Protein AF-A0A6H5I5J7-F1 (afdb_monomer_lite)

pLDDT: mean 82.18, std 19.72, range [26.39, 98.56]

Radius of gyration: 23.68 Å; chains: 1; bounding box: 49×45×65 Å

Secondary structure (DSSP, 8-state):
-------TT-----SSSS---TTGGGSSS----HHHHHHHHHHHHHHHHHHHHT--TT-HHHHHHHHHHHHHHHHT--SSPP-GGGTS-HHHHHHHHHHHH---S--S-THHHHHHHHHHHHTT----PPB-TTSSBP-B---GGGG--SGGGHHHHHHHHHHS--GGG--B-TTS-BHHHHHHHHT-HHHHHHHHHTT--TTPPPTTT---HHHHHTS--TT----HHHHHHHHHTT--TT---TTS--HHHHHHHSTT-HHHHHHHHHHHHHTTPPP-TT---TTS--HHHHHHHTT-HHHHHHHHHTT---TT--PPPGGGTTTS---

Sequence (331 aa):
MDYDLDSKDDFLDIRDDTYFDPDVNGQLGFRINPEDMEELGQIYLAKLKSLREQFNWENEVERYPFYLRLAKLMKDWKGNLPNLRDIFRAEEIDHLLLEAAMNRKRTRRNYRGRFFVEFVVRTGYKDNPELNEDGKPSSRRITAVHRVTGFESFPIIKYLFQIYNRFDVNYTDDSGYTHFHAACRIGDYDVIKEFLELGQDPNCLWTETGDSPLHLALVIHYYNIFTKDTIQLLLRSGADLNWANKEGSTPLHVICKNCGYVRLIKEFFEITDANQQTILIDAKDKLGRTSLQLSVASLFPDLVDVLLDRGADLSSFVFPTENYFEKTSNY

Foldseek 3Di:
DDDDPDDPPPPDDPPDDPDDDPPVVPPDPDPDDLVNQAVQQVVLVVVLLVLLVPDDPVPPVCLLVSLVVVLVSLLPRTHDQDQCVVRDDLVSVQSSLLSLLAPVDPDPPSCSSVSSLVSCLVSVAAHDADADPVRHGAQEDDGSLNSNDAQSCLVVNVSVCSRDVPLLSQHAYPQRQTSLLSCLLSLVLVSVLVNLVSPNDQQRARNNWRDGSLLSNLQDDPVPSRDLNSNLSSVVSPHDQCDAIPQRAGSLLSNLQHPQPLVVVVSNVVSCVVVVHDYPQCRATPVRDGSLLSNVLVVHVSSNVVSVVVPHDPPPDDNDDPVSNPPSPDD

Structure (mmCIF, N/CA/C/O backbone):
data_AF-A0A6H5I5J7-F1
#
_entry.id   AF-A0A6H5I5J7-F1
#
loop_
_atom_site.group_PDB
_atom_site.id
_atom_site.type_symbol
_atom_site.label_atom_id
_atom_site.label_alt_id
_atom_site.label_comp_id
_atom_site.label_asym_id
_atom_site.label_entity_id
_atom_site.label_seq_id
_atom_site.pdbx_PDB_ins_code
_atom_site.Cartn_x
_atom_site.Cartn_y
_atom_site.Cartn_z
_atom_site.occupancy
_atom_site.B_iso_or_equiv
_atom_site.auth_seq_id
_atom_site.auth_comp_id
_atom_site.auth_asym_id
_atom_site.auth_atom_id
_atom_site.pdbx_PDB_model_num
ATOM 1 N N . MET A 1 1 ? 23.448 -14.641 21.372 1.00 31.89 1 MET A N 1
ATOM 2 C CA . MET A 1 1 ? 24.669 -13.826 21.214 1.00 31.89 1 MET A CA 1
ATOM 3 C C . MET A 1 1 ? 24.194 -12.401 21.191 1.00 31.89 1 MET A C 1
ATOM 5 O O . MET A 1 1 ? 23.715 -11.937 20.163 1.00 31.89 1 MET A O 1
ATOM 9 N N . ASP A 1 2 ? 24.197 -11.821 22.382 1.00 26.39 2 ASP A N 1
ATOM 10 C CA . ASP A 1 2 ? 23.751 -10.468 22.663 1.00 26.39 2 ASP A CA 1
ATOM 11 C C . ASP A 1 2 ? 24.664 -9.463 21.968 1.00 26.39 2 ASP A C 1
ATOM 13 O O . ASP A 1 2 ? 25.885 -9.631 21.960 1.00 26.39 2 ASP A O 1
ATOM 17 N N . TYR A 1 3 ? 24.069 -8.425 21.392 1.00 27.33 3 TYR A N 1
ATOM 18 C CA . TYR A 1 3 ? 24.792 -7.214 21.041 1.00 27.33 3 TYR A CA 1
ATOM 19 C C . TYR A 1 3 ? 24.103 -6.047 21.734 1.00 27.33 3 TYR A C 1
ATOM 21 O O . TYR A 1 3 ? 22.977 -5.685 21.392 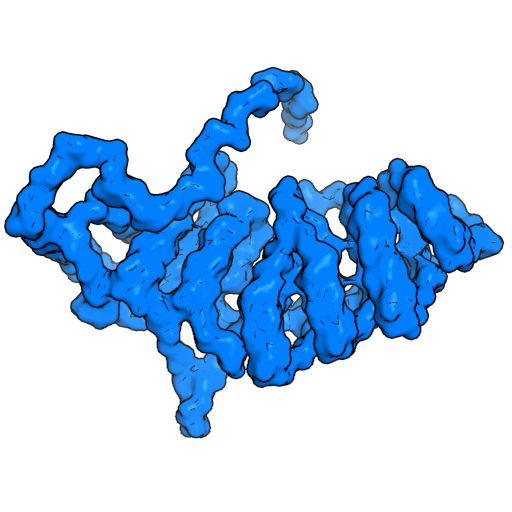1.00 27.33 3 TYR A O 1
ATOM 29 N N . ASP A 1 4 ? 24.815 -5.513 22.725 1.00 27.27 4 ASP A N 1
ATOM 30 C CA . ASP A 1 4 ? 24.572 -4.236 23.384 1.00 27.27 4 ASP A CA 1
ATOM 31 C C . ASP A 1 4 ? 24.280 -3.142 22.350 1.00 27.27 4 ASP A C 1
ATOM 33 O O . ASP A 1 4 ? 25.113 -2.822 21.498 1.00 27.27 4 ASP A O 1
ATOM 37 N N . LEU A 1 5 ? 23.093 -2.548 22.453 1.00 33.06 5 LEU A N 1
ATOM 38 C CA . LEU A 1 5 ? 22.747 -1.278 21.825 1.00 33.06 5 LEU A CA 1
ATOM 39 C C . LEU A 1 5 ? 22.915 -0.179 22.870 1.00 33.06 5 LEU A C 1
ATOM 41 O O . LEU A 1 5 ? 21.938 0.318 23.422 1.00 33.06 5 LEU A O 1
ATOM 45 N N . ASP A 1 6 ? 24.161 0.199 23.128 1.00 33.56 6 ASP A N 1
ATOM 46 C CA . ASP A 1 6 ? 24.465 1.424 23.860 1.00 33.56 6 ASP A CA 1
ATOM 47 C C . ASP A 1 6 ? 25.548 2.203 23.102 1.00 33.56 6 ASP A C 1
ATOM 49 O O . ASP A 1 6 ? 26.746 2.122 23.366 1.00 33.56 6 ASP A O 1
ATOM 53 N N . SER A 1 7 ? 25.113 2.959 22.094 1.00 32.19 7 SER A N 1
ATOM 54 C CA . SER A 1 7 ? 25.864 4.112 21.600 1.00 32.19 7 SER A CA 1
ATOM 55 C C . SER A 1 7 ? 24.883 5.237 21.281 1.00 32.19 7 SER A C 1
ATOM 57 O O . SER A 1 7 ? 24.252 5.268 20.224 1.00 32.19 7 SER A O 1
ATOM 59 N N . LYS A 1 8 ? 24.746 6.166 22.229 1.00 33.53 8 LYS A N 1
ATOM 60 C CA . LYS A 1 8 ? 23.911 7.374 22.154 1.00 33.53 8 LYS A CA 1
ATOM 61 C C . LYS A 1 8 ? 24.449 8.472 21.214 1.00 33.53 8 LYS A C 1
ATOM 63 O O . LYS A 1 8 ? 23.951 9.589 21.279 1.00 33.53 8 LYS A O 1
ATOM 68 N N . ASP A 1 9 ? 25.379 8.166 20.309 1.00 31.00 9 ASP A N 1
ATOM 69 C CA . ASP A 1 9 ? 26.124 9.181 19.541 1.00 31.00 9 ASP A CA 1
ATOM 70 C C . ASP A 1 9 ? 25.919 9.169 18.010 1.00 31.00 9 ASP A C 1
ATOM 72 O O . ASP A 1 9 ? 26.610 9.896 17.308 1.00 31.00 9 ASP A O 1
ATOM 76 N N . ASP A 1 10 ? 24.926 8.452 17.470 1.00 32.47 10 ASP A N 1
ATOM 77 C CA . ASP A 1 10 ? 24.579 8.522 16.028 1.00 32.47 10 ASP A CA 1
ATOM 78 C C . ASP A 1 10 ? 23.384 9.462 15.733 1.00 32.47 10 ASP A C 1
ATOM 80 O O . ASP A 1 10 ? 22.737 9.393 14.684 1.00 32.47 10 ASP A O 1
ATOM 84 N N . PHE A 1 11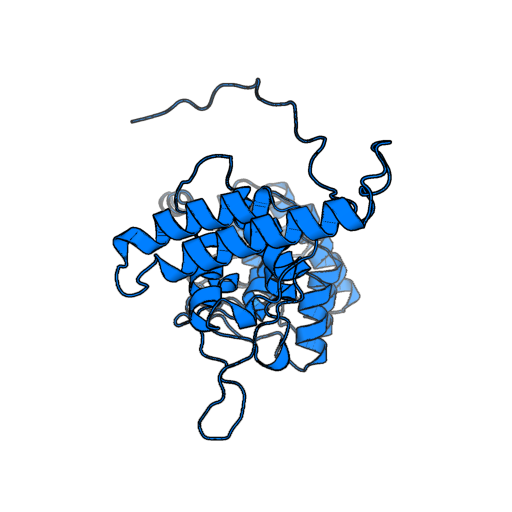 ? 23.079 10.386 16.650 1.00 35.53 11 PHE A N 1
ATOM 85 C CA . PHE A 1 11 ? 22.218 11.534 16.362 1.00 35.53 11 PHE A CA 1
ATOM 86 C C . PHE A 1 11 ? 23.048 12.616 15.679 1.00 35.53 11 PHE A C 1
ATOM 88 O O . PHE A 1 11 ? 23.597 13.462 16.372 1.00 35.53 11 PHE A O 1
ATOM 95 N N . LEU A 1 12 ? 23.139 12.572 14.346 1.00 32.03 12 LEU A N 1
ATOM 96 C CA . LEU A 1 12 ? 23.342 13.702 13.421 1.00 32.03 12 LEU A CA 1
ATOM 97 C C . LEU A 1 12 ? 23.657 13.123 12.033 1.00 32.03 12 LEU A C 1
ATOM 99 O O . LEU A 1 12 ? 24.772 12.674 11.805 1.00 32.03 12 LEU A O 1
ATOM 103 N N . ASP A 1 13 ? 22.657 13.082 11.145 1.00 34.28 13 ASP A N 1
ATOM 104 C CA . ASP A 1 13 ? 22.705 13.675 9.789 1.00 34.28 13 ASP A CA 1
ATOM 105 C C . ASP A 1 13 ? 21.525 13.167 8.924 1.00 34.28 13 ASP A C 1
ATOM 107 O O . ASP A 1 13 ? 21.681 12.422 7.961 1.00 34.28 13 ASP A O 1
ATOM 111 N N . ILE A 1 14 ? 20.292 13.520 9.317 1.00 34.06 14 ILE A N 1
ATOM 112 C CA . ILE A 1 14 ? 19.077 13.325 8.494 1.00 34.06 14 ILE A CA 1
ATOM 113 C C . ILE A 1 14 ? 18.594 14.698 8.010 1.00 34.06 14 ILE A C 1
ATOM 115 O O . ILE A 1 14 ? 17.439 15.084 8.190 1.00 34.06 14 ILE A O 1
ATOM 119 N N . ARG A 1 15 ? 19.509 15.494 7.458 1.00 33.59 15 ARG A N 1
ATOM 120 C CA . ARG A 1 15 ? 19.182 16.765 6.811 1.00 33.59 15 ARG A CA 1
ATOM 121 C C . ARG A 1 15 ? 20.029 16.930 5.551 1.00 33.59 15 ARG A C 1
ATOM 123 O O . ARG A 1 15 ? 20.953 17.721 5.593 1.00 33.59 15 ARG A O 1
ATOM 130 N N . ASP A 1 16 ? 19.703 16.200 4.473 1.00 35.84 16 ASP A N 1
ATOM 131 C CA . ASP A 1 16 ? 19.785 16.800 3.119 1.00 35.84 16 ASP A CA 1
ATOM 132 C C . ASP A 1 16 ? 19.232 16.010 1.910 1.00 35.84 16 ASP A C 1
ATOM 134 O O . ASP A 1 16 ? 19.248 16.547 0.813 1.00 35.84 16 ASP A O 1
ATOM 138 N N . ASP A 1 17 ? 18.682 14.792 2.026 1.00 37.56 17 ASP A N 1
ATOM 139 C CA . ASP A 1 17 ? 18.336 14.005 0.809 1.00 37.56 17 ASP A CA 1
ATOM 140 C C . ASP A 1 17 ? 16.828 13.749 0.563 1.00 37.56 17 ASP A C 1
ATOM 142 O O . ASP A 1 17 ? 16.451 12.957 -0.310 1.00 37.56 17 ASP A O 1
ATOM 146 N N . THR A 1 18 ? 15.924 14.407 1.300 1.00 36.50 18 THR A N 1
ATOM 147 C CA . THR A 1 18 ? 14.465 14.164 1.202 1.00 36.50 18 THR A CA 1
ATOM 148 C C . THR A 1 18 ? 13.708 15.044 0.204 1.00 36.50 18 THR A C 1
ATOM 150 O O . THR A 1 18 ? 12.484 14.963 0.144 1.00 36.50 18 THR A O 1
ATOM 153 N N . TYR A 1 19 ? 14.381 15.845 -0.619 1.00 35.62 19 TYR A N 1
ATOM 154 C CA . TYR A 1 19 ? 13.711 16.605 -1.676 1.00 35.62 19 TYR A CA 1
ATOM 155 C C . TYR A 1 19 ? 14.608 16.685 -2.910 1.00 35.62 19 TYR A C 1
ATOM 157 O O . TYR A 1 19 ? 15.445 17.571 -3.036 1.00 35.62 19 TYR A O 1
ATOM 165 N N . PHE A 1 20 ? 14.453 15.720 -3.819 1.00 39.66 20 PHE A N 1
ATOM 166 C CA . PHE A 1 20 ? 14.965 15.895 -5.172 1.00 39.66 20 PHE A CA 1
ATOM 167 C C . PHE A 1 20 ? 13.955 16.779 -5.900 1.00 39.66 20 PHE A C 1
ATOM 169 O O . PHE A 1 20 ? 12.888 16.313 -6.298 1.00 39.66 20 PHE A O 1
ATOM 176 N N . ASP A 1 21 ? 14.266 18.067 -5.982 1.00 32.47 21 ASP A N 1
ATOM 177 C CA . ASP A 1 21 ? 13.558 19.001 -6.843 1.00 32.47 21 ASP A CA 1
ATOM 178 C C . ASP A 1 21 ? 13.795 18.568 -8.310 1.00 32.47 21 ASP A C 1
ATOM 180 O O . ASP A 1 21 ? 14.948 18.441 -8.733 1.00 32.47 21 ASP A O 1
ATOM 184 N N . PRO A 1 22 ? 12.758 18.266 -9.107 1.00 39.16 22 PRO A N 1
ATOM 185 C CA . PRO A 1 22 ? 12.938 17.914 -10.514 1.00 39.16 22 PRO A CA 1
ATOM 186 C C . PRO A 1 22 ? 13.585 19.039 -11.354 1.00 39.16 22 PRO A C 1
ATOM 188 O O . PRO A 1 22 ? 14.043 18.755 -12.463 1.00 39.16 22 PRO A O 1
ATOM 191 N N . ASP A 1 23 ? 13.705 20.267 -10.826 1.00 38.06 23 ASP A N 1
ATOM 192 C CA . ASP A 1 23 ? 14.294 21.428 -11.508 1.00 38.06 23 ASP A CA 1
ATOM 193 C C . ASP A 1 23 ? 15.797 21.686 -11.230 1.00 38.06 23 ASP A C 1
ATOM 195 O O . ASP A 1 23 ? 16.363 22.657 -11.748 1.00 38.06 23 ASP A O 1
ATOM 199 N N . VAL A 1 24 ? 16.539 20.811 -10.525 1.00 37.88 24 VAL A N 1
ATOM 200 C CA . VAL A 1 24 ? 17.996 21.037 -10.281 1.00 37.88 24 VAL A CA 1
ATOM 201 C C . VAL A 1 24 ? 18.893 20.821 -11.520 1.00 37.88 24 VAL A C 1
ATOM 203 O O . VAL A 1 24 ? 20.119 20.821 -11.427 1.00 37.88 24 VAL A O 1
ATOM 206 N N . ASN A 1 25 ? 18.334 20.774 -12.732 1.00 39.94 25 ASN A N 1
ATOM 207 C CA . ASN A 1 25 ? 19.121 21.109 -13.929 1.00 39.94 25 ASN A CA 1
ATOM 208 C C . ASN A 1 25 ? 19.503 22.609 -13.982 1.00 39.94 25 ASN A C 1
ATOM 210 O O . ASN A 1 25 ? 20.244 23.023 -14.872 1.00 39.94 25 ASN A O 1
ATOM 214 N N . GLY A 1 26 ? 19.025 23.431 -13.037 1.00 38.47 26 GLY A N 1
ATOM 215 C CA . GLY A 1 26 ? 19.258 24.876 -13.002 1.00 38.47 26 GLY A CA 1
ATOM 216 C C . GLY A 1 26 ? 20.449 25.393 -12.180 1.00 38.47 26 GLY A C 1
ATOM 217 O O . GLY A 1 26 ? 20.742 26.583 -12.279 1.00 38.47 26 GLY A O 1
ATOM 218 N N . GLN A 1 27 ? 21.146 24.582 -11.371 1.00 38.06 27 GLN A N 1
ATOM 219 C CA . GLN A 1 27 ? 22.129 25.110 -10.400 1.00 38.06 27 GLN A CA 1
ATOM 220 C C . GLN A 1 27 ? 23.495 24.409 -10.398 1.00 38.06 27 GLN A C 1
ATOM 222 O O . GLN A 1 27 ? 24.048 24.119 -9.350 1.00 38.06 27 GLN A O 1
ATOM 227 N N . LEU A 1 28 ? 24.103 24.211 -11.568 1.00 39.66 28 LEU A N 1
ATOM 228 C CA . LEU A 1 28 ? 25.563 24.129 -11.717 1.00 39.66 28 LEU A CA 1
ATOM 229 C C . LEU A 1 28 ? 25.911 24.744 -13.078 1.00 39.66 28 LEU A C 1
ATOM 231 O O . LEU A 1 28 ? 25.485 24.256 -14.119 1.00 39.66 28 LEU A O 1
ATOM 235 N N . GLY A 1 29 ? 26.638 25.863 -13.065 1.00 37.78 29 GLY A N 1
ATOM 236 C CA . GLY A 1 29 ? 26.908 26.738 -14.212 1.00 37.78 29 GLY A CA 1
ATOM 237 C C . GLY A 1 29 ? 27.832 26.177 -15.302 1.00 37.78 29 GLY A C 1
ATOM 238 O O . GLY A 1 29 ? 28.736 26.879 -15.742 1.00 37.78 29 GLY A O 1
ATOM 239 N N . PHE A 1 30 ? 27.591 24.957 -15.779 1.00 42.44 30 PHE A N 1
ATOM 240 C CA . PHE A 1 30 ? 28.150 24.435 -17.023 1.00 42.44 30 PHE A CA 1
ATOM 241 C C . PHE A 1 30 ? 26.991 24.114 -17.966 1.00 42.44 30 PHE A C 1
ATOM 243 O O . PHE A 1 30 ? 26.356 23.068 -17.856 1.00 42.44 30 PHE A O 1
ATOM 250 N N . ARG A 1 31 ? 26.685 25.030 -18.895 1.00 50.91 31 ARG A N 1
ATOM 251 C CA . ARG A 1 31 ? 25.774 24.736 -20.008 1.00 50.91 31 ARG A CA 1
ATOM 252 C C . ARG A 1 31 ? 26.454 23.704 -20.908 1.00 50.91 31 ARG A C 1
ATOM 254 O O . ARG A 1 31 ? 27.270 24.074 -21.745 1.00 50.91 31 ARG A O 1
ATOM 261 N N . ILE A 1 32 ? 26.165 22.423 -20.692 1.00 59.00 32 ILE A N 1
ATOM 262 C CA . ILE A 1 32 ? 26.535 21.355 -21.627 1.00 59.00 32 ILE A CA 1
ATOM 263 C C . ILE A 1 32 ? 25.771 21.620 -22.934 1.00 59.00 32 ILE A C 1
ATOM 265 O O . ILE A 1 32 ? 24.571 21.901 -22.891 1.00 59.00 32 ILE A O 1
ATOM 269 N N . ASN A 1 33 ? 26.461 21.592 -24.076 1.00 72.81 33 ASN A N 1
ATOM 270 C CA . ASN A 1 33 ? 25.841 21.806 -25.384 1.00 72.81 33 ASN A CA 1
ATOM 271 C C . ASN A 1 33 ? 24.814 20.680 -25.651 1.00 72.81 33 ASN A C 1
ATOM 273 O O . ASN A 1 33 ? 25.123 19.518 -25.376 1.00 72.81 33 ASN A O 1
ATOM 277 N N . PRO A 1 34 ? 23.602 20.970 -26.165 1.00 69.69 34 PRO A N 1
ATOM 278 C CA . PRO A 1 34 ? 22.635 19.938 -26.547 1.00 69.69 34 PRO A CA 1
ATOM 279 C C . PRO A 1 34 ? 23.203 18.814 -27.429 1.00 69.69 34 PRO A C 1
ATOM 281 O O . PRO A 1 34 ? 22.834 17.659 -27.235 1.00 69.69 34 PRO A O 1
ATOM 284 N N . GLU A 1 35 ? 24.140 19.129 -28.328 1.00 74.56 35 GLU A N 1
ATOM 285 C CA . GLU A 1 35 ? 24.825 18.141 -29.179 1.00 74.56 35 GLU A CA 1
ATOM 286 C C . GLU A 1 35 ? 25.676 17.154 -28.352 1.00 74.56 35 GLU A C 1
ATOM 288 O O . GLU A 1 35 ? 25.597 15.943 -28.558 1.00 74.56 35 GLU A O 1
ATOM 293 N N . ASP A 1 36 ? 26.399 17.643 -27.337 1.00 76.56 36 ASP A N 1
ATOM 294 C CA . ASP A 1 36 ? 27.190 16.800 -26.426 1.00 76.56 36 ASP A CA 1
ATOM 295 C C . ASP A 1 36 ? 26.282 15.887 -25.578 1.00 76.56 36 ASP A C 1
ATOM 297 O O . ASP A 1 36 ? 26.638 14.755 -25.240 1.00 76.56 36 ASP A O 1
ATOM 301 N N . MET A 1 37 ? 25.082 16.365 -25.221 1.00 76.25 37 MET A N 1
ATOM 302 C CA . MET A 1 37 ? 24.086 15.569 -24.493 1.00 76.25 37 MET A CA 1
ATOM 303 C C . MET A 1 37 ? 23.471 14.473 -25.365 1.00 76.25 37 MET A C 1
ATOM 305 O O . MET A 1 37 ? 23.182 13.383 -24.861 1.00 76.25 37 MET A O 1
ATOM 309 N N . GLU A 1 38 ? 23.285 14.729 -26.657 1.00 83.88 38 GLU A N 1
ATOM 310 C CA . GLU A 1 38 ? 22.825 13.721 -27.608 1.00 83.88 38 GLU A CA 1
ATOM 311 C C . GLU A 1 38 ? 23.881 12.624 -27.798 1.00 83.88 38 GLU A C 1
ATOM 313 O O . GLU A 1 38 ? 23.559 11.440 -27.662 1.00 83.88 38 GLU A O 1
ATOM 318 N N . GLU A 1 39 ? 25.148 12.997 -27.999 1.00 86.94 39 GLU A N 1
ATOM 319 C CA . GLU A 1 39 ? 26.255 12.044 -28.144 1.00 86.94 39 GLU A CA 1
ATOM 320 C C . GLU A 1 39 ? 26.430 11.173 -26.890 1.00 86.94 39 GLU A C 1
ATOM 322 O O . GLU A 1 39 ? 26.495 9.941 -26.978 1.00 86.94 39 GLU A O 1
ATOM 327 N N . LEU A 1 40 ? 26.421 11.785 -25.698 1.00 87.75 40 LEU A N 1
ATOM 328 C CA . LEU A 1 40 ? 26.470 11.046 -24.434 1.00 87.75 40 LEU A CA 1
ATOM 329 C C . LEU A 1 40 ? 25.296 10.065 -24.306 1.00 87.75 40 LEU A C 1
ATOM 331 O O . LEU A 1 40 ? 25.510 8.911 -23.924 1.00 87.75 40 LEU A O 1
ATOM 335 N N . GLY A 1 41 ? 24.082 10.487 -24.675 1.00 88.69 41 GLY A N 1
ATOM 336 C CA . GLY A 1 41 ? 22.895 9.630 -24.675 1.00 88.69 41 GLY A CA 1
ATOM 337 C C . GLY A 1 41 ? 23.059 8.399 -25.567 1.00 88.69 41 GLY A C 1
ATOM 338 O O . GLY A 1 41 ? 22.762 7.281 -25.138 1.00 88.69 41 GLY A O 1
ATOM 339 N N . GLN A 1 42 ? 23.612 8.570 -26.772 1.00 92.06 42 GLN A N 1
ATOM 340 C CA . GLN A 1 42 ? 23.885 7.459 -27.690 1.00 92.06 42 GLN A CA 1
ATOM 341 C C . GLN A 1 42 ? 24.932 6.483 -27.135 1.00 92.06 42 GLN A C 1
ATOM 343 O O . GLN A 1 42 ? 24.770 5.266 -27.255 1.00 92.06 42 GLN A O 1
ATOM 348 N N . ILE A 1 43 ? 25.971 6.983 -26.456 1.00 93.62 43 ILE A N 1
ATOM 349 C CA . ILE A 1 43 ? 26.981 6.137 -25.800 1.00 93.62 43 ILE A CA 1
ATOM 350 C C . ILE A 1 43 ? 26.343 5.279 -24.698 1.00 93.62 43 ILE A C 1
ATOM 352 O O . ILE A 1 43 ? 26.616 4.077 -24.605 1.00 93.62 43 ILE A O 1
ATOM 356 N N . TYR A 1 44 ? 25.500 5.870 -23.848 1.00 95.38 44 TYR A N 1
ATOM 357 C CA . TYR A 1 44 ? 24.793 5.132 -22.797 1.00 95.38 44 TYR A CA 1
ATOM 358 C C . TYR A 1 44 ? 23.793 4.123 -23.373 1.00 95.38 44 TYR A C 1
ATOM 360 O O . TYR A 1 44 ? 23.738 2.983 -22.904 1.00 95.38 44 TYR A O 1
ATOM 368 N N . LEU A 1 45 ? 23.077 4.492 -24.437 1.00 95.56 45 LEU A N 1
ATOM 369 C CA . LEU A 1 45 ? 22.166 3.602 -25.151 1.00 95.56 45 LEU A CA 1
ATOM 370 C C . LEU A 1 45 ? 22.887 2.394 -25.759 1.00 95.56 45 LEU A C 1
ATOM 372 O O . LEU A 1 45 ? 22.420 1.265 -25.604 1.00 95.56 45 LEU A O 1
ATOM 376 N N . ALA A 1 46 ? 24.044 2.598 -26.390 1.00 95.69 46 ALA A N 1
ATOM 377 C CA . ALA A 1 46 ? 24.854 1.509 -26.933 1.00 95.69 46 ALA A CA 1
ATOM 378 C C . ALA A 1 46 ? 25.327 0.548 -25.829 1.00 95.69 46 ALA A C 1
ATOM 380 O O . ALA A 1 46 ? 25.228 -0.672 -25.979 1.00 95.69 46 ALA A O 1
ATOM 381 N N . LYS A 1 47 ? 25.771 1.084 -24.681 1.00 96.00 47 LYS A N 1
ATOM 382 C CA . LYS A 1 47 ? 26.137 0.276 -23.504 1.00 96.00 47 LYS A CA 1
ATOM 383 C C . LYS A 1 47 ? 24.952 -0.530 -22.975 1.00 96.00 47 LYS A C 1
ATOM 385 O O . LYS A 1 47 ? 25.126 -1.697 -22.634 1.00 96.00 47 LYS A O 1
ATOM 390 N N . LEU A 1 48 ? 23.765 0.073 -22.916 1.00 95.69 48 LEU A N 1
ATOM 391 C CA . LEU A 1 48 ? 22.545 -0.580 -22.446 1.00 95.69 48 LEU A CA 1
ATOM 392 C C . LEU A 1 48 ? 22.139 -1.743 -23.359 1.00 95.69 48 LEU A C 1
ATOM 394 O O . LEU A 1 48 ? 21.910 -2.847 -22.866 1.00 95.69 48 LEU A O 1
ATOM 398 N N . LYS A 1 49 ? 22.111 -1.514 -24.678 1.00 95.75 49 LYS A N 1
ATOM 399 C CA . LYS A 1 49 ? 21.806 -2.551 -25.676 1.00 95.75 49 LYS A CA 1
ATOM 400 C C . LYS A 1 49 ? 22.807 -3.702 -25.608 1.00 95.75 49 LYS A C 1
ATOM 402 O O . LYS A 1 49 ? 22.401 -4.850 -25.474 1.00 95.75 49 LYS A O 1
ATOM 407 N N . SER A 1 50 ? 24.103 -3.388 -25.567 1.00 95.56 50 SER A N 1
ATOM 408 C CA . SER A 1 50 ? 25.159 -4.399 -25.452 1.00 95.56 50 SER A CA 1
ATOM 409 C C . SER A 1 50 ? 25.043 -5.222 -24.163 1.00 95.56 50 SER A C 1
ATOM 411 O O . SER A 1 50 ? 25.151 -6.447 -24.196 1.00 95.56 50 SER A O 1
ATOM 413 N N . LEU A 1 51 ? 24.760 -4.572 -23.026 1.00 94.25 51 LEU A N 1
ATOM 414 C CA . LEU A 1 51 ? 24.558 -5.260 -21.750 1.00 94.25 51 LEU A CA 1
ATOM 415 C C . LEU A 1 51 ? 23.354 -6.211 -21.811 1.00 94.25 51 LEU A C 1
ATOM 417 O O . LEU A 1 51 ? 23.444 -7.329 -21.306 1.00 94.25 51 LEU A O 1
ATOM 421 N N . ARG A 1 52 ? 22.244 -5.784 -22.431 1.00 94.00 52 ARG A N 1
ATOM 422 C CA . ARG A 1 52 ? 21.039 -6.606 -22.597 1.00 94.00 52 ARG A CA 1
ATOM 423 C C . ARG A 1 52 ? 21.271 -7.790 -23.537 1.00 94.00 52 ARG A C 1
ATOM 425 O O . ARG A 1 52 ? 20.852 -8.891 -23.192 1.00 94.00 52 ARG A O 1
ATOM 432 N N . GLU A 1 53 ? 21.925 -7.593 -24.680 1.00 92.44 53 GLU A N 1
ATOM 433 C CA . GLU A 1 53 ? 22.210 -8.646 -25.673 1.00 92.44 53 GLU A CA 1
ATOM 434 C C . GLU A 1 53 ? 23.091 -9.766 -25.109 1.00 92.44 53 GLU A C 1
ATOM 436 O O . GLU A 1 53 ? 22.877 -10.939 -25.404 1.00 92.44 53 GLU A O 1
ATOM 441 N N . GLN A 1 54 ? 24.055 -9.420 -24.254 1.00 90.38 54 GLN A N 1
ATOM 442 C CA . GLN A 1 54 ? 24.962 -10.386 -23.626 1.00 90.38 54 GLN A CA 1
ATOM 443 C C . GLN A 1 54 ? 24.308 -11.211 -22.506 1.00 90.38 54 GLN A C 1
ATOM 445 O O . GLN A 1 54 ? 24.941 -12.120 -21.966 1.00 90.38 54 GLN A O 1
ATOM 450 N N . PHE A 1 55 ? 23.076 -10.887 -22.110 1.00 92.06 55 PHE A N 1
ATOM 451 C CA . PHE A 1 55 ? 22.417 -11.507 -20.970 1.00 92.06 55 PHE A CA 1
ATOM 452 C C . PHE A 1 55 ? 21.381 -12.557 -21.388 1.00 92.06 55 PHE A C 1
ATOM 454 O O . PHE A 1 55 ? 20.418 -12.256 -22.098 1.00 92.06 55 PHE A O 1
ATOM 461 N N . ASN A 1 56 ? 21.550 -13.785 -20.885 1.00 90.19 56 ASN A N 1
ATOM 462 C CA . ASN A 1 56 ? 20.554 -14.848 -21.002 1.00 90.19 56 ASN A CA 1
ATOM 463 C C . ASN A 1 56 ? 19.630 -14.861 -19.772 1.00 90.19 56 ASN A C 1
ATOM 465 O O . ASN A 1 56 ? 20.057 -15.208 -18.671 1.00 90.19 56 ASN A O 1
ATOM 469 N N . TRP A 1 57 ? 18.350 -14.551 -19.985 1.00 86.19 57 TRP A N 1
ATOM 470 C CA . TRP A 1 57 ? 17.316 -14.51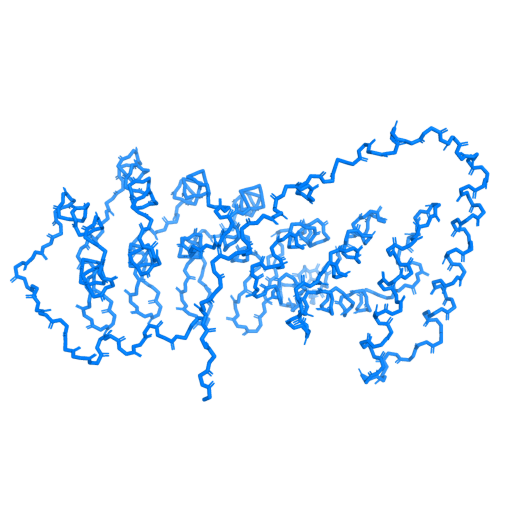4 -18.947 1.00 86.19 57 TRP A CA 1
ATOM 471 C C . TRP A 1 57 ? 16.989 -15.869 -18.316 1.00 86.19 57 TRP A C 1
ATOM 473 O O . TRP A 1 57 ? 16.482 -15.901 -17.193 1.00 86.19 57 TRP A O 1
ATOM 483 N N . GLU A 1 58 ? 17.297 -16.978 -18.988 1.00 87.44 58 GLU A N 1
ATOM 484 C CA . GLU A 1 58 ? 17.114 -18.328 -18.440 1.00 87.44 58 GLU A CA 1
ATOM 485 C C . GLU A 1 58 ? 18.095 -18.622 -17.295 1.00 87.44 58 GLU A C 1
ATOM 487 O O . GLU A 1 58 ? 17.835 -19.479 -16.454 1.00 87.44 58 GLU A O 1
ATOM 492 N N . ASN A 1 59 ? 19.206 -17.882 -17.212 1.00 88.44 59 ASN A N 1
ATOM 493 C CA . ASN A 1 59 ? 20.182 -18.045 -16.145 1.00 88.44 59 ASN A CA 1
ATOM 494 C C . ASN A 1 59 ? 19.788 -17.229 -14.904 1.00 88.44 59 ASN A C 1
ATOM 496 O O . ASN A 1 59 ? 20.138 -16.055 -14.769 1.00 88.44 59 ASN A O 1
ATOM 500 N N . GLU A 1 60 ? 19.088 -17.871 -13.968 1.00 84.88 60 GLU A N 1
ATOM 501 C CA . GLU A 1 60 ? 18.593 -17.217 -12.750 1.00 84.88 60 GLU A CA 1
ATOM 502 C C . GLU A 1 60 ? 19.704 -16.664 -11.848 1.00 84.88 60 GLU A C 1
ATOM 504 O O . GLU A 1 60 ? 19.529 -15.619 -11.219 1.00 84.88 60 GLU A O 1
ATOM 509 N N . VAL A 1 61 ? 20.863 -17.331 -11.817 1.00 85.81 61 VAL A N 1
ATOM 510 C CA . VAL A 1 61 ? 22.012 -16.945 -10.982 1.00 85.81 61 VAL A CA 1
ATOM 511 C C . VAL A 1 61 ? 22.586 -15.601 -11.431 1.00 85.81 61 VAL A C 1
ATOM 513 O O . VAL A 1 61 ? 22.972 -14.774 -10.603 1.00 85.81 61 VAL A O 1
ATOM 516 N N . GLU A 1 62 ? 22.581 -15.345 -12.739 1.00 88.00 62 GLU A N 1
ATOM 517 C CA . GLU A 1 62 ? 23.137 -14.127 -13.329 1.00 88.00 62 GLU A CA 1
ATOM 518 C C . GLU A 1 62 ? 22.151 -12.944 -13.346 1.00 88.00 62 GLU A C 1
ATOM 520 O O . GLU A 1 62 ? 22.573 -11.810 -13.589 1.00 88.00 62 GLU A O 1
ATOM 525 N N . ARG A 1 63 ? 20.861 -13.151 -13.024 1.00 88.25 63 ARG A N 1
ATOM 526 C CA . ARG A 1 63 ? 19.834 -12.082 -13.016 1.00 88.25 63 ARG A CA 1
ATOM 527 C C . ARG A 1 63 ? 20.179 -10.942 -12.061 1.00 88.25 63 ARG A C 1
ATOM 529 O O . ARG A 1 63 ? 20.109 -9.773 -12.437 1.00 88.25 63 ARG A O 1
ATOM 536 N N . TYR A 1 64 ? 20.608 -11.258 -10.840 1.00 85.81 64 TYR A N 1
ATOM 537 C CA . TYR A 1 64 ? 20.960 -10.229 -9.858 1.00 85.81 64 TYR A CA 1
ATOM 538 C C . TYR A 1 64 ? 22.276 -9.492 -10.201 1.00 85.81 64 TYR A C 1
ATOM 540 O O . TYR A 1 64 ? 22.286 -8.258 -10.184 1.00 85.81 64 TYR A O 1
ATOM 548 N N . PRO A 1 65 ? 23.380 -10.171 -10.583 1.00 88.62 65 PRO A N 1
ATOM 549 C CA . PRO A 1 65 ? 24.564 -9.507 -11.140 1.00 88.62 65 PRO A CA 1
ATOM 550 C C . PRO A 1 65 ? 24.275 -8.630 -12.367 1.00 88.62 65 PRO A C 1
ATOM 552 O O . PRO A 1 65 ? 24.849 -7.546 -12.506 1.00 88.62 65 PRO A O 1
ATOM 555 N N . PHE A 1 66 ? 23.384 -9.071 -13.257 1.00 91.06 66 PHE A N 1
ATOM 556 C CA . PHE A 1 66 ? 22.904 -8.272 -14.381 1.00 91.06 66 PHE A CA 1
ATOM 557 C C . PHE A 1 66 ? 22.186 -7.003 -13.908 1.00 91.06 66 PHE A C 1
ATOM 559 O O . PHE A 1 66 ? 22.597 -5.904 -14.286 1.00 91.06 66 PHE A O 1
ATOM 566 N N . TYR A 1 67 ? 21.208 -7.136 -13.006 1.00 90.12 67 TYR A N 1
ATOM 567 C CA . TYR A 1 67 ? 20.508 -6.002 -12.400 1.00 90.12 67 TYR A CA 1
ATOM 568 C C . TYR A 1 67 ? 21.479 -4.994 -11.761 1.00 90.12 67 TYR A C 1
ATOM 570 O O . TYR A 1 67 ? 21.354 -3.792 -11.981 1.00 90.12 67 TYR A O 1
ATOM 578 N N . LEU A 1 68 ? 22.508 -5.453 -11.038 1.00 87.62 68 LEU A N 1
ATOM 579 C CA . LEU A 1 68 ? 23.501 -4.557 -10.430 1.00 87.62 68 LEU A CA 1
ATOM 580 C C . LEU A 1 68 ? 24.288 -3.736 -11.462 1.00 87.62 68 LEU A C 1
ATOM 582 O O . LEU A 1 68 ? 24.560 -2.555 -11.227 1.00 87.62 68 LEU A O 1
ATOM 586 N N . ARG A 1 69 ? 24.663 -4.342 -12.597 1.00 90.88 69 ARG A N 1
ATOM 587 C CA . ARG A 1 69 ? 25.331 -3.634 -13.703 1.00 90.88 69 ARG A CA 1
ATOM 588 C C . ARG A 1 69 ? 24.391 -2.621 -14.352 1.00 90.88 69 ARG A C 1
ATOM 590 O O . ARG A 1 69 ? 24.806 -1.493 -14.612 1.00 90.88 69 ARG A O 1
ATOM 597 N N . LEU A 1 70 ? 23.132 -3.006 -14.548 1.00 91.81 70 LEU A N 1
ATOM 598 C CA . LEU A 1 70 ? 22.098 -2.160 -15.134 1.00 91.81 70 LEU A CA 1
ATOM 599 C C . LEU A 1 70 ? 21.779 -0.945 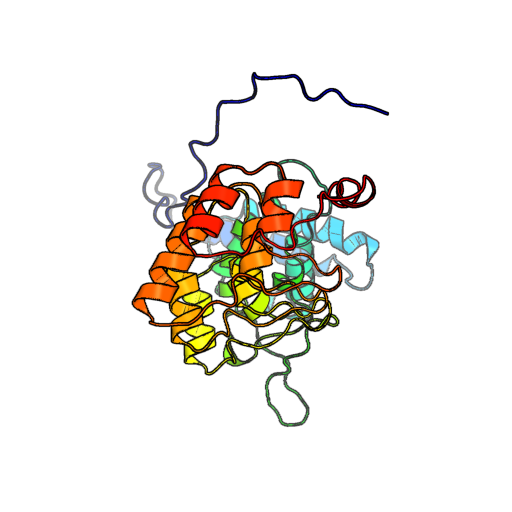-14.255 1.00 91.81 70 LEU A C 1
ATOM 601 O O . LEU A 1 70 ? 21.836 0.187 -14.726 1.00 91.81 70 LEU A O 1
ATOM 605 N N . ALA A 1 71 ? 21.524 -1.163 -12.964 1.00 89.25 71 ALA A N 1
ATOM 606 C CA . ALA A 1 71 ? 21.224 -0.101 -12.008 1.00 89.25 71 ALA A CA 1
ATOM 607 C C . ALA A 1 71 ? 22.381 0.904 -11.893 1.00 89.25 71 ALA A C 1
ATOM 609 O O . ALA A 1 71 ? 22.149 2.104 -11.757 1.00 89.25 71 ALA A O 1
ATOM 610 N N . LYS A 1 72 ? 23.635 0.438 -11.996 1.00 89.31 72 LYS A N 1
ATOM 611 C CA . LYS A 1 72 ? 24.803 1.325 -12.065 1.00 89.31 72 LYS A CA 1
ATOM 612 C C . LYS A 1 72 ? 24.789 2.179 -13.336 1.00 89.31 72 LYS A C 1
ATOM 614 O O . LYS A 1 72 ? 24.954 3.389 -13.239 1.00 89.31 72 LYS A O 1
ATOM 619 N N . LEU A 1 73 ? 24.561 1.567 -14.501 1.00 92.12 73 LEU A N 1
ATOM 620 C CA . LEU A 1 73 ? 24.490 2.285 -15.778 1.00 92.12 73 LEU A CA 1
ATOM 621 C C . LEU A 1 73 ? 23.394 3.362 -15.770 1.00 92.12 73 LEU A C 1
ATOM 623 O O . LEU A 1 73 ? 23.630 4.469 -16.239 1.00 92.12 73 LEU A O 1
ATOM 627 N N . MET A 1 74 ? 22.222 3.045 -15.215 1.00 92.31 74 MET A N 1
ATOM 628 C CA . MET A 1 74 ? 21.082 3.964 -15.127 1.00 92.31 74 MET A CA 1
ATOM 629 C C . MET A 1 74 ? 21.310 5.104 -14.134 1.00 92.31 74 MET A C 1
ATOM 631 O O . MET A 1 74 ? 20.926 6.237 -14.410 1.00 92.31 74 MET A O 1
ATOM 635 N N . LYS A 1 75 ? 21.977 4.831 -13.006 1.00 89.12 75 LYS A N 1
ATOM 636 C CA . LYS A 1 75 ? 22.373 5.874 -12.052 1.00 89.12 75 LYS A CA 1
ATOM 637 C C . LYS A 1 75 ? 23.292 6.914 -12.704 1.00 89.12 75 LYS A C 1
ATOM 639 O O . LYS A 1 75 ? 23.141 8.103 -12.449 1.00 89.12 75 LYS A O 1
ATOM 644 N N . ASP A 1 76 ? 24.228 6.462 -13.534 1.00 90.00 76 ASP A N 1
ATOM 645 C CA . ASP A 1 76 ? 25.233 7.322 -14.166 1.00 90.00 76 ASP A CA 1
ATOM 646 C C . ASP A 1 76 ? 24.755 7.915 -15.513 1.00 90.00 76 ASP A C 1
ATOM 648 O O . ASP A 1 76 ? 25.533 8.589 -16.195 1.00 90.00 76 ASP A O 1
ATOM 652 N N . TRP A 1 77 ? 23.499 7.665 -15.914 1.00 92.94 77 TRP A N 1
ATOM 653 C CA . TRP A 1 77 ? 22.979 8.006 -17.241 1.00 92.94 77 TRP A CA 1
ATOM 654 C C . TRP A 1 77 ? 23.046 9.505 -17.538 1.00 92.94 77 TRP A C 1
ATOM 656 O O . TRP A 1 77 ? 22.586 10.335 -16.751 1.00 92.94 77 TRP A O 1
ATOM 666 N N . LYS A 1 78 ? 23.554 9.847 -18.726 1.00 89.56 78 LYS A N 1
ATOM 667 C CA . LYS A 1 78 ? 23.587 11.216 -19.254 1.00 89.56 78 LYS A CA 1
ATOM 668 C C . LYS A 1 78 ? 23.014 11.243 -20.664 1.00 89.56 78 LYS A C 1
ATOM 670 O O . LYS A 1 78 ? 23.230 10.303 -21.422 1.00 89.56 78 LYS A O 1
ATOM 675 N N . GLY A 1 79 ? 22.340 12.336 -21.006 1.00 89.94 79 GLY A N 1
ATOM 676 C CA . GLY A 1 79 ? 21.729 12.523 -22.319 1.00 89.94 79 GLY A CA 1
ATOM 677 C C . GLY A 1 79 ? 20.268 12.091 -22.383 1.00 89.94 79 GLY A C 1
ATOM 678 O O . GLY A 1 79 ? 19.616 11.881 -21.357 1.00 89.94 79 GLY A O 1
ATOM 679 N N . ASN A 1 80 ? 19.766 11.971 -23.610 1.00 90.44 80 ASN A N 1
ATOM 680 C CA . ASN A 1 80 ? 18.377 11.608 -23.881 1.00 90.44 80 ASN A CA 1
ATOM 681 C C . ASN A 1 80 ? 18.029 10.233 -23.291 1.00 90.44 80 ASN A C 1
ATOM 683 O O . ASN A 1 80 ? 18.847 9.307 -23.281 1.00 90.44 80 ASN A O 1
ATOM 687 N N . LEU A 1 81 ? 16.809 10.111 -22.771 1.00 94.19 81 LEU A N 1
ATOM 688 C CA . LEU A 1 81 ? 16.319 8.874 -22.170 1.00 94.19 81 LEU A CA 1
ATOM 689 C C . LEU A 1 81 ? 15.803 7.921 -23.255 1.00 94.19 81 LEU A C 1
ATOM 691 O O . LEU A 1 81 ? 15.177 8.375 -24.215 1.00 94.19 81 LEU A O 1
ATOM 695 N N . PRO A 1 82 ? 16.052 6.609 -23.126 1.00 95.06 82 PRO A N 1
ATOM 696 C CA . PRO A 1 82 ? 15.605 5.639 -24.108 1.00 95.06 82 PRO A CA 1
ATOM 697 C C . PRO A 1 82 ? 14.141 5.267 -23.882 1.00 95.06 82 PRO A C 1
ATOM 699 O O . PRO A 1 82 ? 13.656 5.282 -22.751 1.00 95.06 82 PRO A O 1
ATOM 702 N N . ASN A 1 83 ? 13.468 4.808 -24.933 1.00 95.25 83 ASN A N 1
ATOM 703 C CA . ASN A 1 83 ? 12.250 4.030 -24.761 1.00 95.25 83 ASN A CA 1
ATOM 704 C C . ASN A 1 83 ? 12.630 2.598 -24.355 1.00 95.25 83 ASN A C 1
ATOM 706 O O . ASN A 1 83 ? 13.214 1.848 -25.138 1.00 95.25 83 ASN A O 1
ATOM 710 N N . LEU A 1 84 ? 12.314 2.210 -23.119 1.00 95.81 84 LEU A N 1
ATOM 711 C CA . LEU A 1 84 ? 12.695 0.898 -22.589 1.00 95.81 84 LEU A CA 1
ATOM 712 C C . LEU A 1 84 ? 12.040 -0.273 -23.332 1.00 95.81 84 LEU A C 1
ATOM 714 O O . LEU A 1 84 ? 12.630 -1.352 -23.368 1.00 95.81 84 LEU A O 1
ATOM 718 N N . ARG A 1 85 ? 10.878 -0.063 -23.966 1.00 95.19 85 ARG A N 1
ATOM 719 C CA . ARG A 1 85 ? 10.181 -1.103 -24.745 1.00 95.19 85 ARG A CA 1
ATOM 720 C C . ARG A 1 85 ? 10.906 -1.474 -26.040 1.00 95.19 85 ARG A C 1
ATOM 722 O O . ARG A 1 85 ? 10.683 -2.562 -26.556 1.00 95.19 85 ARG A O 1
ATOM 729 N N . ASP A 1 86 ? 11.811 -0.623 -26.521 1.00 95.19 86 ASP A N 1
ATOM 730 C CA . ASP A 1 86 ? 12.648 -0.920 -27.692 1.00 95.19 86 ASP A CA 1
ATOM 731 C C . ASP A 1 86 ? 13.839 -1.832 -27.339 1.00 95.19 86 ASP A C 1
ATOM 733 O O . ASP A 1 86 ? 14.586 -2.260 -28.219 1.00 95.19 86 ASP A O 1
ATOM 737 N N . ILE A 1 87 ? 14.066 -2.087 -26.043 1.00 95.62 87 ILE A N 1
ATOM 738 C CA . ILE A 1 87 ? 15.263 -2.763 -25.521 1.00 95.62 87 ILE A CA 1
ATOM 739 C C . ILE A 1 87 ? 14.893 -4.002 -24.700 1.00 95.62 87 ILE A C 1
ATOM 741 O O . ILE A 1 87 ? 15.576 -5.022 -24.784 1.00 95.62 87 ILE A O 1
ATOM 745 N N . PHE A 1 88 ? 13.833 -3.918 -23.898 1.00 94.94 88 PHE A N 1
ATOM 746 C CA . PHE A 1 88 ? 13.401 -4.972 -22.987 1.00 94.94 88 PHE A CA 1
ATOM 747 C C . PHE A 1 88 ? 11.979 -5.420 -23.302 1.00 94.94 88 PHE A C 1
ATOM 749 O O . PHE A 1 88 ? 11.115 -4.611 -23.648 1.00 94.94 88 PHE A O 1
ATOM 756 N N . ARG A 1 89 ? 11.723 -6.716 -23.103 1.00 93.12 89 ARG A N 1
ATOM 757 C CA . ARG A 1 89 ? 10.351 -7.236 -23.037 1.00 93.12 89 ARG A CA 1
ATOM 758 C C . ARG A 1 89 ? 9.682 -6.794 -21.727 1.00 93.12 89 ARG A C 1
ATOM 760 O O . ARG A 1 89 ? 10.374 -6.455 -20.766 1.00 93.12 89 ARG A O 1
ATOM 767 N N . ALA A 1 90 ? 8.351 -6.785 -21.676 1.00 91.25 90 ALA A N 1
ATOM 768 C CA . ALA A 1 90 ? 7.612 -6.312 -20.499 1.00 91.25 90 ALA A CA 1
ATOM 769 C C . ALA A 1 90 ? 7.943 -7.144 -19.246 1.00 91.25 90 ALA A C 1
ATOM 771 O O . ALA A 1 90 ? 8.240 -6.588 -18.192 1.00 91.25 90 ALA A O 1
ATOM 772 N N . GLU A 1 91 ? 8.027 -8.463 -19.408 1.00 90.50 91 GLU A N 1
ATOM 773 C CA . GLU A 1 91 ? 8.328 -9.423 -18.343 1.00 90.50 91 GLU A CA 1
ATOM 774 C C . GLU A 1 91 ? 9.748 -9.218 -17.790 1.00 90.50 91 GLU A C 1
ATOM 776 O O . GLU A 1 91 ? 10.021 -9.405 -16.606 1.00 90.50 91 GLU A O 1
ATOM 781 N N . GLU A 1 92 ? 10.678 -8.780 -18.642 1.00 93.19 92 GLU A N 1
ATOM 782 C CA . GLU A 1 92 ? 12.052 -8.468 -18.239 1.00 93.19 92 GLU A CA 1
ATOM 783 C C . GLU A 1 92 ? 12.098 -7.219 -17.359 1.00 93.19 92 GLU A C 1
ATOM 785 O O . GLU A 1 92 ? 12.814 -7.195 -16.357 1.00 93.19 92 GLU A O 1
ATOM 790 N N . ILE A 1 93 ? 11.314 -6.192 -17.701 1.00 94.44 93 ILE A N 1
ATOM 791 C CA . ILE A 1 93 ? 11.192 -4.981 -16.885 1.00 94.44 93 ILE A CA 1
ATOM 792 C C . ILE A 1 93 ? 10.532 -5.317 -15.546 1.00 94.44 93 ILE A C 1
ATOM 794 O O . ILE A 1 93 ? 11.023 -4.861 -14.514 1.00 94.44 93 ILE A O 1
ATOM 798 N N . ASP A 1 94 ? 9.500 -6.161 -15.530 1.00 92.00 94 ASP A N 1
ATOM 799 C CA . ASP A 1 94 ? 8.864 -6.615 -14.288 1.00 92.00 94 ASP A CA 1
ATOM 800 C C . ASP A 1 94 ? 9.848 -7.312 -13.362 1.00 92.00 94 ASP A C 1
ATOM 802 O O . ASP A 1 94 ? 9.927 -6.981 -12.178 1.00 92.00 94 ASP A O 1
ATOM 806 N N . HIS A 1 95 ? 10.641 -8.242 -13.900 1.00 91.00 95 HIS A N 1
ATOM 807 C CA . HIS A 1 95 ? 11.681 -8.910 -13.131 1.00 91.00 95 HIS A CA 1
ATOM 808 C C . HIS A 1 95 ? 12.684 -7.909 -12.554 1.00 91.00 95 HIS A C 1
ATOM 810 O O . HIS A 1 95 ? 13.040 -8.015 -11.382 1.00 91.00 95 HIS A O 1
ATOM 816 N N . LEU A 1 96 ? 13.109 -6.905 -13.323 1.00 92.69 96 LEU A N 1
ATOM 817 C CA . LEU A 1 96 ? 14.033 -5.881 -12.828 1.00 92.69 96 LEU A CA 1
ATOM 818 C C . LEU A 1 96 ? 13.401 -4.979 -11.764 1.00 92.69 96 LEU A C 1
ATOM 820 O O . LEU A 1 96 ? 14.069 -4.631 -10.792 1.00 92.69 96 LEU A O 1
ATOM 824 N N . LEU A 1 97 ? 12.123 -4.623 -11.908 1.00 93.44 97 LEU A N 1
ATOM 825 C CA . LEU A 1 97 ? 11.382 -3.866 -10.899 1.00 93.44 97 LEU A CA 1
ATOM 826 C C . LEU A 1 97 ? 11.210 -4.685 -9.612 1.00 93.44 97 LEU A C 1
ATOM 828 O O . LEU A 1 97 ? 11.373 -4.146 -8.518 1.00 93.44 97 LEU A O 1
ATOM 832 N N . LEU A 1 98 ? 10.933 -5.988 -9.727 1.00 90.69 98 LEU A N 1
ATOM 833 C CA . LEU A 1 98 ? 10.893 -6.912 -8.593 1.00 90.69 98 LEU A CA 1
ATOM 834 C C . LEU A 1 98 ? 12.258 -6.973 -7.895 1.00 90.69 98 LEU A C 1
ATOM 836 O O . LEU A 1 98 ? 12.316 -6.856 -6.674 1.00 90.69 98 LEU A O 1
ATOM 840 N N . GLU A 1 99 ? 13.358 -7.099 -8.643 1.00 88.31 99 GLU A N 1
ATOM 841 C CA . GLU A 1 99 ? 14.719 -7.054 -8.085 1.00 88.31 99 GLU A CA 1
ATOM 842 C C . GLU A 1 99 ? 15.023 -5.715 -7.401 1.00 88.31 99 GLU A C 1
ATOM 844 O O . GLU A 1 99 ? 15.651 -5.694 -6.342 1.00 88.31 99 GLU A O 1
ATOM 849 N N . ALA A 1 100 ? 14.536 -4.601 -7.951 1.00 87.94 100 ALA A N 1
ATOM 850 C CA . ALA A 1 100 ? 14.692 -3.282 -7.347 1.00 87.94 100 ALA A CA 1
ATOM 851 C C . ALA A 1 100 ? 13.916 -3.122 -6.031 1.00 87.94 100 ALA A C 1
ATOM 853 O O . ALA A 1 100 ? 14.398 -2.442 -5.123 1.00 87.94 100 ALA A O 1
ATOM 854 N N . ALA A 1 101 ? 12.750 -3.763 -5.912 1.00 86.88 101 ALA A N 1
ATOM 855 C CA . ALA A 1 101 ? 11.945 -3.775 -4.693 1.00 86.88 101 ALA A CA 1
ATOM 856 C C . ALA A 1 101 ? 12.471 -4.764 -3.635 1.00 86.88 101 ALA A C 1
ATOM 858 O O . ALA A 1 101 ? 12.364 -4.509 -2.434 1.00 86.88 101 ALA A O 1
ATOM 859 N N . MET A 1 102 ? 13.074 -5.882 -4.055 1.00 77.31 102 MET A N 1
ATOM 860 C CA . MET A 1 102 ? 13.653 -6.886 -3.162 1.00 77.31 102 MET A CA 1
ATOM 861 C C . MET A 1 102 ? 14.948 -6.362 -2.523 1.00 77.31 102 MET A C 1
ATOM 863 O O . MET A 1 102 ? 16.035 -6.440 -3.090 1.00 77.31 102 MET A O 1
ATOM 867 N N . ASN A 1 103 ? 14.860 -5.860 -1.291 1.00 65.25 103 ASN A N 1
ATOM 868 C CA . ASN A 1 103 ? 16.001 -5.413 -0.482 1.00 65.25 103 ASN A CA 1
ATOM 869 C C . ASN A 1 103 ? 16.894 -6.597 -0.017 1.00 65.25 103 ASN A C 1
ATOM 871 O O . ASN A 1 103 ? 16.989 -6.900 1.172 1.00 65.25 103 ASN A O 1
ATOM 875 N N . ARG A 1 104 ? 17.533 -7.313 -0.960 1.00 63.25 104 ARG A N 1
ATOM 876 C CA . ARG A 1 104 ? 18.250 -8.591 -0.734 1.00 63.25 104 ARG A CA 1
ATOM 877 C C . ARG A 1 104 ? 19.446 -8.490 0.210 1.00 63.25 104 ARG A C 1
ATOM 879 O O . ARG A 1 104 ? 19.853 -9.485 0.801 1.00 63.25 104 ARG A O 1
ATOM 886 N N . LYS A 1 105 ? 20.037 -7.304 0.348 1.00 56.62 105 LYS A N 1
ATOM 887 C CA . LYS A 1 105 ? 21.086 -7.035 1.331 1.00 56.62 105 LYS A CA 1
ATOM 888 C C . LYS A 1 105 ? 20.567 -5.942 2.251 1.00 56.62 105 LYS A C 1
ATOM 890 O O . LYS A 1 105 ? 20.506 -4.800 1.811 1.00 56.62 105 LYS A O 1
ATOM 895 N N . ARG A 1 106 ? 20.273 -6.281 3.518 1.00 50.59 106 ARG A N 1
ATOM 896 C CA . ARG A 1 106 ? 19.997 -5.359 4.648 1.00 50.59 106 ARG A CA 1
ATOM 897 C C . ARG A 1 106 ? 21.205 -4.452 4.962 1.00 50.59 106 ARG A C 1
ATOM 899 O O . ARG A 1 106 ? 21.680 -4.356 6.084 1.00 50.59 106 ARG A O 1
ATOM 906 N N . THR A 1 107 ? 21.769 -3.820 3.945 1.00 51.62 107 THR A N 1
ATOM 907 C CA . THR A 1 107 ? 22.785 -2.784 4.069 1.00 51.62 107 THR A CA 1
ATOM 908 C C . THR A 1 107 ? 22.061 -1.448 4.091 1.00 51.62 107 THR A C 1
ATOM 910 O O . THR A 1 107 ? 21.160 -1.246 3.279 1.00 51.62 107 THR A O 1
ATOM 913 N N . ARG A 1 108 ? 22.481 -0.522 4.962 1.00 48.72 108 ARG A N 1
ATOM 914 C CA . ARG A 1 108 ? 21.935 0.845 5.133 1.00 48.72 108 ARG A CA 1
ATOM 915 C C . ARG A 1 108 ? 21.971 1.738 3.865 1.00 48.72 108 ARG A C 1
ATOM 917 O O . ARG A 1 108 ? 21.811 2.944 3.950 1.00 48.72 108 ARG A O 1
ATOM 924 N N . ARG A 1 109 ? 22.242 1.183 2.676 1.00 47.75 109 ARG A N 1
ATOM 925 C CA . ARG A 1 109 ? 22.426 1.901 1.403 1.00 47.75 109 ARG A CA 1
ATOM 926 C C . ARG A 1 109 ? 21.610 1.281 0.262 1.00 47.75 109 ARG A C 1
ATOM 928 O O . ARG A 1 109 ? 22.140 1.087 -0.834 1.00 47.75 109 ARG A O 1
ATOM 935 N N . ASN A 1 110 ? 20.325 0.984 0.477 1.00 53.84 110 ASN A N 1
ATOM 936 C CA . ASN A 1 110 ? 19.444 0.502 -0.598 1.00 53.84 110 ASN A CA 1
ATOM 937 C C . ASN A 1 110 ? 18.932 1.621 -1.541 1.00 53.84 110 ASN A C 1
ATOM 939 O O . ASN A 1 110 ? 17.858 1.530 -2.125 1.00 53.84 110 ASN A O 1
ATOM 943 N N . TYR A 1 111 ? 19.734 2.666 -1.766 1.00 59.94 111 TYR A N 1
ATOM 944 C CA . TYR A 1 111 ? 19.441 3.723 -2.742 1.00 59.94 111 TYR A CA 1
ATOM 945 C C . TYR A 1 111 ? 19.424 3.215 -4.196 1.00 59.94 111 TYR A C 1
ATOM 947 O O . TYR A 1 111 ? 18.917 3.888 -5.087 1.00 59.94 111 TYR A O 1
ATOM 955 N N . ARG A 1 112 ? 19.979 2.025 -4.469 1.00 67.56 112 ARG A N 1
ATOM 956 C CA . ARG A 1 112 ? 20.124 1.491 -5.836 1.00 67.56 112 ARG A CA 1
ATOM 957 C C . ARG A 1 112 ? 18.790 1.139 -6.487 1.00 67.56 112 ARG A C 1
ATOM 959 O O . ARG A 1 112 ? 18.603 1.485 -7.648 1.00 67.56 112 ARG A O 1
ATOM 966 N N . GLY A 1 113 ? 17.883 0.499 -5.740 1.00 80.25 113 GLY A N 1
ATOM 967 C CA . GLY A 1 113 ? 16.531 0.209 -6.225 1.00 80.25 113 GLY A CA 1
ATOM 968 C C . GLY A 1 113 ? 15.791 1.484 -6.605 1.00 80.25 113 GLY A C 1
ATOM 969 O O . GLY A 1 113 ? 15.234 1.569 -7.696 1.00 80.25 113 GLY A O 1
ATOM 970 N N . ARG A 1 114 ? 15.891 2.517 -5.758 1.00 82.88 114 ARG A N 1
ATOM 971 C CA . ARG A 1 114 ? 15.302 3.833 -6.023 1.00 82.88 114 ARG A CA 1
ATOM 972 C C . ARG A 1 114 ? 15.779 4.420 -7.351 1.00 82.88 114 ARG A C 1
ATOM 974 O O . ARG A 1 114 ? 14.936 4.741 -8.177 1.00 82.88 114 ARG A O 1
ATOM 981 N N . PHE A 1 115 ? 17.092 4.509 -7.586 1.00 85.19 115 PHE A N 1
ATOM 982 C CA . PHE A 1 115 ? 17.619 5.089 -8.831 1.00 85.19 115 PHE A CA 1
ATOM 983 C C . PHE A 1 115 ? 17.170 4.328 -10.082 1.00 85.19 115 PHE A C 1
ATOM 985 O O . PHE A 1 115 ? 16.888 4.949 -11.102 1.00 85.19 115 PHE A O 1
ATOM 992 N N . PHE A 1 116 ? 17.088 2.996 -10.008 1.00 90.88 116 PHE A N 1
ATOM 993 C CA . PHE A 1 116 ? 16.571 2.189 -11.110 1.00 90.88 116 PHE A CA 1
ATOM 994 C C . PHE A 1 116 ? 15.099 2.517 -11.396 1.00 90.88 116 PHE A C 1
ATOM 996 O O . PHE A 1 116 ? 14.755 2.855 -12.524 1.00 90.88 116 PHE A O 1
ATOM 1003 N N . VAL A 1 117 ? 14.236 2.468 -10.377 1.00 93.06 117 VAL A N 1
ATOM 1004 C CA . VAL A 1 117 ? 12.797 2.727 -10.546 1.00 93.06 117 VAL A CA 1
ATOM 1005 C C . VAL A 1 117 ? 12.543 4.161 -11.012 1.00 93.06 117 VAL A C 1
ATOM 1007 O O . VAL A 1 117 ? 11.740 4.382 -11.913 1.00 93.06 117 VAL A O 1
ATOM 1010 N N . GLU A 1 118 ? 13.263 5.135 -10.461 1.00 91.62 118 GLU A N 1
ATOM 1011 C CA . GLU A 1 118 ? 13.173 6.533 -10.879 1.00 91.62 118 GLU A CA 1
ATOM 1012 C C . GLU A 1 118 ? 13.615 6.722 -12.336 1.00 91.62 118 GLU A C 1
ATOM 1014 O O . GLU A 1 118 ? 12.961 7.437 -13.092 1.00 91.62 118 GLU A O 1
ATOM 1019 N N . PHE A 1 119 ? 14.682 6.044 -12.769 1.00 94.56 119 PHE A N 1
ATOM 1020 C CA . PHE A 1 119 ? 15.082 6.046 -14.174 1.00 94.56 119 PHE A CA 1
ATOM 1021 C C . PHE A 1 119 ? 13.963 5.508 -15.073 1.00 94.56 119 PHE A C 1
ATOM 1023 O O . PHE A 1 119 ? 13.626 6.146 -16.069 1.00 94.56 119 PHE A O 1
ATOM 1030 N N . VAL A 1 120 ? 13.345 4.382 -14.699 1.00 96.62 120 VAL A N 1
ATOM 1031 C CA . VAL A 1 120 ? 12.212 3.796 -15.434 1.00 96.62 120 VAL A CA 1
ATOM 1032 C C . VAL A 1 120 ? 11.052 4.793 -15.533 1.00 96.62 120 VAL A C 1
ATOM 1034 O O . VAL A 1 120 ? 10.554 5.027 -16.633 1.00 96.62 120 VAL A O 1
ATOM 1037 N N . VAL A 1 121 ? 10.688 5.463 -14.436 1.00 96.62 121 VAL A N 1
ATOM 1038 C CA . VAL A 1 121 ? 9.675 6.535 -14.438 1.00 96.62 121 VAL A CA 1
ATOM 1039 C C . VAL A 1 121 ? 10.051 7.664 -15.399 1.00 96.62 121 VAL A C 1
ATOM 1041 O O . VAL A 1 121 ? 9.228 8.069 -16.219 1.00 96.62 121 VAL A O 1
ATOM 1044 N N . ARG A 1 122 ? 11.298 8.148 -15.347 1.00 95.88 122 ARG A N 1
ATOM 1045 C CA . ARG A 1 122 ? 11.785 9.242 -16.202 1.00 95.88 122 ARG A CA 1
ATOM 1046 C C . ARG A 1 122 ? 11.744 8.891 -17.690 1.00 95.88 122 ARG A C 1
ATOM 1048 O O . ARG A 1 122 ? 11.556 9.786 -18.506 1.00 95.88 122 ARG A O 1
ATOM 1055 N N . THR A 1 123 ? 11.887 7.613 -18.056 1.00 96.69 123 THR A N 1
ATOM 1056 C CA . THR A 1 123 ? 11.715 7.168 -19.454 1.00 96.69 123 THR A CA 1
ATOM 1057 C C . THR A 1 123 ? 10.267 7.247 -19.951 1.00 96.69 123 THR A C 1
ATOM 1059 O O . THR A 1 123 ? 10.013 7.044 -21.134 1.00 96.69 123 THR A O 1
ATOM 1062 N N . GLY A 1 124 ? 9.305 7.516 -19.060 1.00 96.62 124 GLY A N 1
ATOM 1063 C CA . GLY A 1 124 ? 7.877 7.485 -19.365 1.00 96.62 124 GLY A CA 1
ATOM 1064 C C . GLY A 1 124 ? 7.297 6.072 -19.417 1.00 96.62 124 GLY A C 1
ATOM 1065 O O . GLY A 1 124 ? 6.156 5.903 -19.843 1.00 96.62 124 GLY A O 1
ATOM 1066 N N . TYR A 1 125 ? 8.052 5.052 -18.990 1.00 97.12 125 TYR A N 1
ATOM 1067 C CA . TYR A 1 125 ? 7.566 3.678 -18.974 1.00 97.12 125 TYR A CA 1
ATOM 1068 C C . TYR A 1 125 ? 6.359 3.535 -18.043 1.00 97.12 125 TYR A C 1
ATOM 1070 O O . TYR A 1 125 ? 6.400 3.919 -16.871 1.00 97.12 125 TYR A O 1
ATOM 1078 N N . LYS A 1 126 ? 5.297 2.933 -18.578 1.00 96.56 126 LYS A N 1
ATOM 1079 C CA . LYS A 1 126 ? 4.098 2.530 -17.847 1.00 96.56 126 LYS A CA 1
ATOM 1080 C C . LYS A 1 126 ? 3.877 1.040 -18.041 1.00 96.56 126 LYS A C 1
ATOM 1082 O O . LYS A 1 126 ? 4.095 0.500 -19.138 1.00 96.56 126 LYS A O 1
ATOM 1087 N N . ASP A 1 127 ? 3.451 0.401 -16.963 1.00 95.25 127 ASP A N 1
ATOM 1088 C CA . ASP A 1 127 ? 2.995 -0.973 -17.000 1.00 95.25 127 ASP A CA 1
ATOM 1089 C C . ASP A 1 127 ? 1.787 -1.103 -17.937 1.00 95.25 127 ASP A C 1
ATOM 1091 O O . ASP A 1 127 ? 0.952 -0.202 -18.039 1.00 95.25 127 ASP A O 1
ATOM 1095 N N . ASN A 1 128 ? 1.720 -2.227 -18.645 1.00 91.31 128 ASN A N 1
ATOM 1096 C CA . ASN A 1 128 ? 0.559 -2.572 -19.448 1.00 91.31 128 ASN A CA 1
ATOM 1097 C C . ASN A 1 128 ? 0.005 -3.900 -18.926 1.00 91.31 128 ASN A C 1
ATOM 1099 O O . ASN A 1 128 ? 0.715 -4.901 -19.035 1.00 91.31 128 ASN A O 1
ATOM 1103 N N . PRO A 1 129 ? -1.221 -3.920 -18.380 1.00 89.81 129 PRO A N 1
ATOM 1104 C CA . PRO A 1 129 ? -1.803 -5.137 -17.843 1.00 89.81 129 PRO A CA 1
ATOM 1105 C C . PRO A 1 129 ? -1.903 -6.242 -18.888 1.00 89.81 129 PRO A C 1
ATOM 1107 O O . PRO A 1 129 ? -2.286 -6.001 -20.036 1.00 89.81 129 PRO A O 1
ATOM 1110 N N . GLU A 1 130 ? -1.607 -7.466 -18.463 1.00 89.19 130 GLU A N 1
ATOM 1111 C CA . GLU A 1 130 ? -1.931 -8.660 -19.235 1.00 89.19 130 GLU A CA 1
ATOM 1112 C C . GLU A 1 130 ? -3.451 -8.774 -19.362 1.00 89.19 130 GLU A C 1
ATOM 1114 O O . GLU A 1 130 ? -4.181 -8.504 -18.407 1.00 89.19 130 GLU A O 1
ATOM 1119 N N . LEU A 1 131 ? -3.938 -9.157 -20.540 1.00 89.94 131 LEU A N 1
ATOM 1120 C CA . LEU A 1 131 ? -5.364 -9.349 -20.772 1.00 89.94 131 LEU A CA 1
ATOM 1121 C C . LEU A 1 131 ? -5.734 -10.816 -20.535 1.00 89.94 131 LEU A C 1
ATOM 1123 O O . LEU A 1 131 ? -5.003 -11.721 -20.934 1.00 89.94 131 LEU A O 1
ATOM 1127 N N . ASN A 1 132 ? -6.878 -11.049 -19.902 1.00 87.44 132 ASN A N 1
ATOM 1128 C CA . ASN A 1 132 ? -7.484 -12.368 -19.784 1.00 87.44 132 ASN A CA 1
ATOM 1129 C C . ASN A 1 132 ? -8.164 -12.789 -21.105 1.00 87.44 132 ASN A C 1
ATOM 1131 O O . ASN A 1 132 ? -8.172 -12.043 -22.086 1.00 87.44 132 ASN A O 1
ATOM 1135 N N . GLU A 1 133 ? -8.768 -13.980 -21.123 1.00 87.62 133 GLU A N 1
ATOM 1136 C CA . GLU A 1 133 ? -9.466 -14.524 -22.302 1.00 87.62 133 GLU A CA 1
ATOM 1137 C C . GLU A 1 133 ? -10.600 -13.614 -22.816 1.00 87.62 133 GLU A C 1
ATOM 1139 O O . GLU A 1 133 ? -10.864 -13.578 -24.016 1.00 87.62 133 GLU A O 1
ATOM 1144 N N . ASP A 1 134 ? -11.212 -12.817 -21.933 1.00 88.12 134 ASP A N 1
ATOM 1145 C CA . ASP A 1 134 ? -12.266 -11.850 -22.267 1.00 88.12 134 ASP A CA 1
ATOM 1146 C C . ASP A 1 134 ? -11.718 -10.495 -22.763 1.00 88.12 134 ASP A C 1
ATOM 1148 O O . ASP A 1 134 ? -12.482 -9.549 -22.973 1.00 88.12 134 ASP A O 1
ATOM 1152 N N . GLY A 1 135 ? -10.395 -10.354 -22.900 1.00 86.31 135 GLY A N 1
ATOM 1153 C CA . GLY A 1 135 ? -9.736 -9.103 -23.281 1.00 86.31 135 GLY A CA 1
ATOM 1154 C C . GLY A 1 135 ? -9.706 -8.039 -22.175 1.00 86.31 135 GLY A C 1
ATOM 1155 O O . GLY A 1 135 ? -9.413 -6.876 -22.457 1.00 86.31 135 GLY A O 1
ATOM 1156 N N . LYS A 1 136 ? -10.013 -8.403 -20.924 1.00 86.56 136 LYS A N 1
ATOM 1157 C CA . LYS A 1 136 ? -9.975 -7.507 -19.757 1.00 86.56 136 LYS A CA 1
ATOM 1158 C C . LYS A 1 136 ? -8.649 -7.636 -19.006 1.00 86.56 136 LYS A C 1
ATOM 1160 O O . LYS A 1 136 ? -8.095 -8.730 -18.970 1.00 86.56 136 LYS A O 1
ATOM 1165 N N . PRO A 1 137 ? -8.147 -6.569 -18.362 1.00 87.19 137 PRO A N 1
ATOM 1166 C CA . PRO A 1 137 ? -6.957 -6.659 -17.521 1.00 87.19 137 PRO A CA 1
ATOM 1167 C C . PRO A 1 137 ? -7.066 -7.761 -16.459 1.00 87.19 137 PRO A C 1
ATOM 1169 O O . PRO A 1 137 ? -8.039 -7.816 -15.706 1.00 87.19 137 PRO A O 1
ATOM 1172 N N . SER A 1 138 ? -6.059 -8.628 -16.383 1.00 90.31 138 SER A N 1
ATOM 1173 C CA . SER A 1 138 ? -5.905 -9.598 -15.304 1.00 90.31 138 SER A CA 1
ATOM 1174 C C . SER A 1 138 ? -5.406 -8.887 -14.051 1.00 90.31 138 SER A C 1
ATOM 1176 O O . SER A 1 138 ? -4.337 -8.276 -14.056 1.00 90.31 138 SER A O 1
ATOM 1178 N N . SER A 1 139 ? -6.156 -9.000 -12.956 1.00 89.75 139 SER A N 1
ATOM 1179 C CA . SER A 1 139 ? -5.728 -8.481 -11.656 1.00 89.75 139 SER A CA 1
ATOM 1180 C C . SER A 1 139 ? -4.714 -9.390 -10.959 1.00 89.75 139 SER A C 1
ATOM 1182 O O . SER A 1 139 ? -3.972 -8.927 -10.102 1.00 89.75 139 SER A O 1
ATOM 1184 N N . ARG A 1 140 ? -4.620 -10.677 -11.311 1.00 92.75 140 ARG A N 1
ATOM 1185 C CA . ARG A 1 140 ? -3.693 -11.611 -10.650 1.00 92.75 140 ARG A CA 1
ATOM 1186 C C . ARG A 1 140 ? -2.289 -11.482 -11.235 1.00 92.75 140 ARG A C 1
ATOM 1188 O O . ARG A 1 140 ? -2.021 -12.042 -12.295 1.00 92.75 140 ARG A O 1
ATOM 1195 N N . ARG A 1 141 ? -1.406 -10.751 -10.544 1.00 92.25 141 ARG A N 1
ATOM 1196 C CA . ARG A 1 141 ? 0.003 -10.558 -10.932 1.00 92.25 141 ARG A CA 1
ATOM 1197 C C . ARG A 1 141 ? 0.836 -10.057 -9.756 1.00 92.25 141 ARG A C 1
ATOM 1199 O O . ARG A 1 141 ? 0.558 -9.007 -9.176 1.00 92.25 141 ARG A O 1
ATOM 1206 N N . ILE A 1 142 ? 1.927 -10.762 -9.457 1.00 93.00 142 ILE A N 1
ATOM 1207 C CA . ILE A 1 142 ? 2.907 -10.309 -8.465 1.00 93.00 142 ILE A CA 1
ATOM 1208 C C . ILE A 1 142 ? 3.764 -9.205 -9.084 1.00 93.00 142 ILE A C 1
ATOM 1210 O O . ILE A 1 142 ? 4.645 -9.464 -9.898 1.00 93.00 142 ILE A O 1
ATOM 1214 N N . THR A 1 143 ? 3.537 -7.971 -8.649 1.00 95.12 143 THR A N 1
ATOM 1215 C CA . THR A 1 143 ? 4.343 -6.811 -9.060 1.00 95.12 143 THR A CA 1
ATOM 1216 C C . THR A 1 143 ? 5.348 -6.376 -7.988 1.00 95.12 143 THR A C 1
ATOM 1218 O O . THR A 1 143 ? 5.284 -6.792 -6.829 1.00 95.12 143 THR A O 1
ATOM 1221 N N . ALA A 1 144 ? 6.246 -5.461 -8.359 1.00 94.31 144 ALA A N 1
ATOM 1222 C CA . ALA A 1 144 ? 7.201 -4.842 -7.441 1.00 94.31 144 ALA A CA 1
ATOM 1223 C C . ALA A 1 144 ? 6.547 -4.141 -6.236 1.00 94.31 144 ALA A C 1
ATOM 1225 O O . ALA A 1 144 ? 7.131 -4.151 -5.157 1.00 94.31 144 ALA A O 1
ATOM 1226 N N . VAL A 1 145 ? 5.330 -3.598 -6.387 1.00 94.25 145 VAL A N 1
ATOM 1227 C CA . VAL A 1 145 ? 4.571 -2.950 -5.296 1.00 94.25 145 VAL A CA 1
ATOM 1228 C C . VAL A 1 145 ? 4.339 -3.926 -4.136 1.00 94.25 145 VAL A C 1
ATOM 1230 O O . VAL A 1 145 ? 4.571 -3.567 -2.985 1.00 94.25 145 VAL A O 1
ATOM 1233 N N . HIS A 1 146 ? 3.990 -5.186 -4.427 1.00 92.44 146 HIS A N 1
ATOM 1234 C CA . HIS A 1 146 ? 3.756 -6.221 -3.409 1.00 92.44 146 HIS A CA 1
ATOM 1235 C C . HIS A 1 146 ? 5.030 -6.607 -2.640 1.00 92.44 146 HIS A C 1
ATOM 1237 O O . HIS A 1 146 ? 4.968 -7.054 -1.498 1.00 92.44 146 HIS A O 1
ATOM 1243 N N . ARG A 1 147 ? 6.212 -6.451 -3.252 1.00 87.50 147 ARG A N 1
ATOM 1244 C CA . ARG A 1 147 ? 7.498 -6.864 -2.660 1.00 87.50 147 ARG A CA 1
ATOM 1245 C C . ARG A 1 147 ? 8.133 -5.802 -1.762 1.00 87.50 147 ARG A C 1
ATOM 1247 O O . ARG A 1 147 ? 9.148 -6.085 -1.125 1.00 87.50 147 ARG A O 1
ATOM 1254 N N . VAL A 1 148 ? 7.550 -4.608 -1.674 1.00 83.94 148 VAL A N 1
ATOM 1255 C CA . VAL A 1 148 ? 8.013 -3.552 -0.767 1.00 83.94 148 VAL A CA 1
ATOM 1256 C C . VAL A 1 148 ? 7.564 -3.884 0.660 1.00 83.94 148 VAL A C 1
ATOM 1258 O O . VAL A 1 148 ? 6.432 -3.619 1.048 1.00 83.94 148 VAL A O 1
ATOM 1261 N N . THR A 1 149 ? 8.454 -4.488 1.453 1.00 67.44 149 THR A N 1
ATOM 1262 C CA . THR A 1 149 ? 8.113 -5.029 2.785 1.00 67.44 149 THR A CA 1
ATOM 1263 C C . THR A 1 149 ? 8.713 -4.265 3.971 1.00 67.44 149 THR A C 1
ATOM 1265 O O . THR A 1 149 ? 8.397 -4.597 5.112 1.00 67.44 149 THR A O 1
ATOM 1268 N N . GLY A 1 150 ? 9.544 -3.237 3.745 1.00 65.00 150 GLY A N 1
ATOM 1269 C CA . GLY A 1 150 ? 10.240 -2.503 4.814 1.00 65.00 150 GLY A CA 1
ATOM 1270 C C . GLY A 1 150 ? 10.330 -0.986 4.612 1.00 65.00 150 GLY A C 1
ATOM 1271 O O . GLY A 1 150 ? 10.315 -0.496 3.485 1.00 65.00 150 GLY A O 1
ATOM 1272 N N . PHE A 1 151 ? 10.485 -0.261 5.725 1.00 62.53 151 PHE A N 1
ATOM 1273 C CA . PHE A 1 151 ? 10.455 1.209 5.823 1.00 62.53 151 PHE A CA 1
ATOM 1274 C C . PHE A 1 151 ? 11.393 1.936 4.860 1.00 62.53 151 PHE A C 1
ATOM 1276 O O . PHE A 1 151 ? 10.988 2.872 4.178 1.00 62.53 151 PHE A O 1
ATOM 1283 N N . GLU A 1 152 ? 12.630 1.453 4.752 1.00 61.19 152 GLU A N 1
ATOM 1284 C CA . GLU A 1 152 ? 13.671 1.995 3.864 1.00 61.19 152 GLU A CA 1
ATOM 1285 C C . GLU A 1 152 ? 13.276 1.964 2.380 1.00 61.19 152 GLU A C 1
ATOM 1287 O O . GLU A 1 152 ? 13.912 2.584 1.533 1.00 61.19 152 GLU A O 1
ATOM 1292 N N . SER A 1 153 ? 12.246 1.189 2.038 1.00 66.19 153 SER A N 1
ATOM 1293 C CA . SER A 1 153 ? 11.741 1.042 0.677 1.00 66.19 153 SER A CA 1
ATOM 1294 C C . SER A 1 153 ? 10.474 1.871 0.430 1.00 66.19 153 SER A C 1
ATOM 1296 O O . SER A 1 153 ? 10.023 1.933 -0.703 1.00 66.19 153 SER A O 1
ATOM 1298 N N . PHE A 1 154 ? 9.918 2.593 1.411 1.00 70.06 154 PHE A N 1
ATOM 1299 C CA . PHE A 1 154 ? 8.736 3.444 1.182 1.00 70.06 154 PHE A CA 1
ATOM 1300 C C . PHE A 1 154 ? 8.923 4.615 0.209 1.00 70.06 154 PHE A C 1
ATOM 1302 O O . PHE A 1 154 ? 7.962 4.992 -0.457 1.00 70.06 154 PHE A O 1
ATOM 1309 N N . PRO A 1 155 ? 10.121 5.180 0.012 1.00 76.75 155 PRO A N 1
ATOM 1310 C CA . PRO A 1 155 ? 10.296 6.121 -1.086 1.00 76.75 155 PRO A CA 1
ATOM 1311 C C . PRO A 1 155 ? 10.105 5.463 -2.463 1.00 76.75 155 PRO A C 1
ATOM 1313 O O . PRO A 1 155 ? 9.626 6.117 -3.382 1.00 76.75 155 PRO A O 1
ATOM 1316 N N . ILE A 1 156 ? 10.437 4.169 -2.623 1.00 85.12 156 ILE A N 1
ATOM 1317 C CA . ILE A 1 156 ? 10.368 3.481 -3.925 1.00 85.12 156 ILE A CA 1
ATOM 1318 C C . ILE A 1 156 ? 8.930 3.267 -4.391 1.00 85.12 156 ILE A C 1
ATOM 1320 O O . ILE A 1 156 ? 8.652 3.375 -5.581 1.00 85.12 156 ILE A O 1
ATOM 1324 N N . ILE A 1 157 ? 8.012 2.987 -3.463 1.00 88.19 157 ILE A N 1
ATOM 1325 C CA . ILE A 1 157 ? 6.644 2.585 -3.803 1.00 88.19 157 ILE A CA 1
ATOM 1326 C C . ILE A 1 157 ? 5.860 3.727 -4.453 1.00 88.19 157 ILE A C 1
ATOM 1328 O O . ILE A 1 157 ? 5.090 3.469 -5.372 1.00 88.19 157 ILE A O 1
ATOM 1332 N N . LYS A 1 158 ? 6.151 4.986 -4.097 1.00 87.56 158 LYS A N 1
ATOM 1333 C CA . LYS A 1 158 ? 5.581 6.164 -4.770 1.00 87.56 158 LYS A CA 1
ATOM 1334 C C . LYS A 1 158 ? 5.956 6.219 -6.251 1.00 87.56 158 LYS A C 1
ATOM 1336 O O . LYS A 1 158 ? 5.118 6.510 -7.097 1.00 87.56 158 LYS A O 1
ATOM 1341 N N . TYR A 1 159 ? 7.205 5.896 -6.590 1.00 92.12 159 TYR A N 1
ATOM 1342 C CA . TYR A 1 159 ? 7.631 5.794 -7.989 1.00 92.12 159 TYR A CA 1
ATOM 1343 C C . TYR A 1 159 ? 7.055 4.548 -8.670 1.00 92.12 159 TYR A C 1
ATOM 1345 O O . TYR A 1 159 ? 6.707 4.597 -9.847 1.00 92.12 159 TYR A O 1
ATOM 1353 N N . LEU A 1 160 ? 6.902 3.438 -7.941 1.00 95.44 160 LEU A N 1
ATOM 1354 C CA . LEU A 1 160 ? 6.255 2.244 -8.482 1.00 95.44 160 LEU A CA 1
ATOM 1355 C C . LEU A 1 160 ? 4.793 2.518 -8.856 1.00 95.44 160 LEU A C 1
ATOM 1357 O O . LEU A 1 160 ? 4.387 2.081 -9.925 1.00 95.44 160 LEU A O 1
ATOM 1361 N N . PHE A 1 161 ? 4.029 3.290 -8.078 1.00 95.88 161 PHE A N 1
ATOM 1362 C CA . PHE A 1 161 ? 2.665 3.686 -8.465 1.00 95.88 161 PHE A CA 1
ATOM 1363 C C . PHE A 1 161 ? 2.615 4.593 -9.701 1.00 95.88 161 PHE A C 1
ATOM 1365 O O . PHE A 1 161 ? 1.632 4.576 -10.435 1.00 95.88 161 PHE A O 1
ATOM 1372 N N . GLN A 1 162 ? 3.698 5.307 -10.022 1.00 96.06 162 GLN A N 1
ATOM 1373 C CA . GLN A 1 162 ? 3.796 6.004 -11.307 1.00 96.06 162 GLN A CA 1
ATOM 1374 C C . GLN A 1 162 ? 4.001 5.037 -12.479 1.00 96.06 162 GLN A C 1
ATOM 1376 O O . GLN A 1 162 ? 3.606 5.368 -13.594 1.00 96.06 162 GLN A O 1
ATOM 1381 N N . ILE A 1 163 ? 4.608 3.868 -12.267 1.00 97.25 163 ILE A N 1
ATOM 1382 C CA . ILE A 1 163 ? 4.753 2.828 -13.298 1.00 97.25 163 ILE A CA 1
ATOM 1383 C C . ILE A 1 163 ? 3.463 2.008 -13.409 1.00 97.25 163 ILE A C 1
ATOM 1385 O O . ILE A 1 163 ? 2.943 1.832 -14.508 1.00 97.25 163 ILE A O 1
ATOM 1389 N N . TYR A 1 164 ? 2.941 1.539 -12.275 1.00 96.62 164 TYR A N 1
ATOM 1390 C CA . TYR A 1 164 ? 1.713 0.755 -12.142 1.00 96.62 164 TYR A CA 1
ATOM 1391 C C . TYR A 1 164 ? 0.504 1.669 -11.896 1.00 96.62 164 TYR A C 1
ATOM 1393 O O . TYR A 1 164 ? -0.175 1.558 -10.881 1.00 96.62 164 TYR A O 1
ATOM 1401 N N . ASN A 1 165 ? 0.241 2.585 -12.828 1.00 94.94 165 ASN A N 1
ATOM 1402 C CA . ASN A 1 165 ? -0.802 3.610 -12.692 1.00 94.94 165 ASN A CA 1
ATOM 1403 C C . ASN A 1 165 ? -2.192 3.169 -13.195 1.00 94.94 165 ASN A C 1
ATOM 1405 O O . ASN A 1 165 ? -3.084 3.993 -13.369 1.00 94.94 165 ASN A O 1
ATOM 1409 N N . ARG A 1 166 ? -2.379 1.877 -13.482 1.00 94.12 166 ARG A N 1
ATOM 1410 C CA . ARG A 1 166 ? -3.670 1.284 -13.862 1.00 94.12 166 ARG A CA 1
ATOM 1411 C C . ARG A 1 166 ? -4.415 0.811 -12.618 1.00 94.12 166 ARG A C 1
ATOM 1413 O O . ARG A 1 166 ? -4.552 -0.385 -12.369 1.00 94.12 166 ARG A O 1
ATOM 1420 N N . PHE A 1 167 ? -4.853 1.772 -11.807 1.00 95.50 167 PHE A N 1
ATOM 1421 C CA . PHE A 1 167 ? -5.511 1.510 -10.523 1.00 95.50 167 PHE A CA 1
ATOM 1422 C C . PHE A 1 167 ? -6.857 0.783 -10.671 1.00 95.50 167 PHE A C 1
ATOM 1424 O O . PHE A 1 167 ? -7.262 0.060 -9.766 1.00 95.50 167 PHE A O 1
ATOM 1431 N N . ASP A 1 168 ? -7.490 0.855 -11.847 1.00 93.94 168 ASP A N 1
ATOM 1432 C CA . ASP A 1 168 ? -8.682 0.075 -12.207 1.00 93.94 168 ASP A CA 1
ATOM 1433 C C . ASP A 1 168 ? -8.449 -1.445 -12.179 1.00 93.94 168 ASP A C 1
ATOM 1435 O O . ASP A 1 168 ? -9.394 -2.221 -12.054 1.00 93.94 168 ASP A O 1
ATOM 1439 N N . VAL A 1 169 ? -7.191 -1.881 -12.285 1.00 95.12 169 VAL A N 1
ATOM 1440 C CA . VAL A 1 169 ? -6.820 -3.301 -12.269 1.00 95.12 169 VAL A CA 1
ATOM 1441 C C . VAL A 1 169 ? -6.675 -3.832 -10.849 1.00 95.12 169 VAL A C 1
ATOM 1443 O O . VAL A 1 169 ? -6.938 -5.011 -10.618 1.00 95.12 169 VAL A O 1
ATOM 1446 N N . ASN A 1 170 ? -6.244 -2.971 -9.917 1.00 96.06 170 ASN A N 1
ATOM 1447 C CA . ASN A 1 170 ? -5.943 -3.300 -8.524 1.00 96.06 170 ASN A CA 1
ATOM 1448 C C . ASN A 1 170 ? -5.244 -4.663 -8.374 1.00 96.06 170 ASN A C 1
ATOM 1450 O O . ASN A 1 170 ? -5.821 -5.624 -7.857 1.00 96.06 170 ASN A O 1
ATOM 1454 N N . TYR A 1 171 ? -4.010 -4.757 -8.884 1.00 96.62 171 TYR A N 1
ATOM 1455 C CA . TYR A 1 171 ? -3.287 -6.025 -8.923 1.00 96.62 171 TYR A CA 1
ATOM 1456 C C . TYR A 1 171 ? -3.230 -6.699 -7.555 1.00 96.62 171 TYR A C 1
ATOM 1458 O O . TYR A 1 171 ? -3.064 -6.024 -6.539 1.00 96.62 171 TYR A O 1
ATOM 1466 N N . THR A 1 172 ? -3.322 -8.025 -7.560 1.00 95.75 172 THR A N 1
ATOM 1467 C CA . THR A 1 172 ? -3.307 -8.871 -6.376 1.00 95.75 172 THR A CA 1
ATOM 1468 C C . THR A 1 172 ? -2.275 -9.986 -6.499 1.00 95.75 172 THR A C 1
ATOM 1470 O O . THR A 1 172 ? -2.123 -10.594 -7.566 1.00 95.75 172 THR A O 1
ATOM 1473 N N . ASP A 1 173 ? -1.560 -10.243 -5.404 1.00 94.94 173 ASP A N 1
ATOM 1474 C CA . ASP A 1 173 ? -0.664 -11.388 -5.267 1.00 94.94 173 ASP A CA 1
ATOM 1475 C C . ASP A 1 173 ? -1.379 -12.642 -4.732 1.00 94.94 173 ASP A C 1
ATOM 1477 O O . ASP A 1 173 ? -2.571 -12.635 -4.421 1.00 94.94 173 ASP A O 1
ATOM 1481 N N . ASP A 1 174 ? -0.629 -13.738 -4.607 1.00 94.44 174 ASP A N 1
ATOM 1482 C CA . ASP A 1 174 ? -1.156 -15.037 -4.172 1.00 94.44 174 ASP A CA 1
ATOM 1483 C C . ASP A 1 174 ? -1.678 -15.043 -2.722 1.00 94.44 174 ASP A C 1
ATOM 1485 O O . ASP A 1 174 ? -2.443 -15.932 -2.347 1.00 94.44 174 ASP A O 1
ATOM 1489 N N . SER A 1 175 ? -1.294 -14.057 -1.901 1.00 94.19 175 SER A N 1
ATOM 1490 C CA . SER A 1 175 ? -1.795 -13.890 -0.528 1.00 94.19 175 SER A CA 1
ATOM 1491 C C . SER A 1 175 ? -3.107 -13.096 -0.469 1.00 94.19 175 SER A C 1
ATOM 1493 O O . SER A 1 175 ? -3.683 -12.914 0.608 1.00 94.19 175 SER A O 1
ATOM 1495 N N . GLY A 1 176 ? -3.577 -12.590 -1.614 1.00 94.81 176 GLY A N 1
ATOM 1496 C CA . GLY A 1 176 ? -4.689 -11.651 -1.703 1.00 94.81 176 GLY A CA 1
ATOM 1497 C C . GLY A 1 176 ? -4.328 -10.241 -1.228 1.00 94.81 176 GLY A C 1
ATOM 1498 O O . GLY A 1 176 ? -5.229 -9.458 -0.922 1.00 94.81 176 GLY A O 1
ATOM 1499 N N . TYR A 1 177 ? -3.038 -9.910 -1.111 1.00 95.75 177 TYR A N 1
ATOM 1500 C CA . TYR A 1 177 ? -2.597 -8.533 -0.902 1.00 95.75 177 TYR A CA 1
ATOM 1501 C C . TYR A 1 177 ? -2.739 -7.792 -2.229 1.00 95.75 177 TYR A C 1
ATOM 1503 O O . TYR A 1 177 ? -2.480 -8.368 -3.284 1.00 95.75 177 TYR A O 1
ATOM 1511 N N . THR A 1 178 ? -3.200 -6.544 -2.194 1.00 97.06 178 THR A N 1
ATOM 1512 C CA . THR A 1 178 ? -3.521 -5.778 -3.407 1.00 97.06 178 THR A CA 1
ATOM 1513 C C . THR A 1 178 ? -2.725 -4.483 -3.462 1.00 97.06 178 THR A C 1
ATOM 1515 O O . THR A 1 178 ? -2.156 -4.040 -2.459 1.00 97.06 178 THR A O 1
ATOM 1518 N N . HIS A 1 179 ? -2.706 -3.829 -4.620 1.00 97.06 179 HIS A N 1
ATOM 1519 C CA . HIS A 1 179 ? -2.137 -2.485 -4.739 1.00 97.06 179 HIS A CA 1
ATOM 1520 C C . HIS A 1 179 ? -2.871 -1.470 -3.869 1.00 97.06 179 HIS A C 1
ATOM 1522 O O . HIS A 1 179 ? -2.213 -0.624 -3.267 1.00 97.06 179 HIS A O 1
ATOM 1528 N N . PHE A 1 180 ? -4.192 -1.592 -3.727 1.00 97.81 180 PHE A N 1
ATOM 1529 C CA . PHE A 1 180 ? -4.948 -0.750 -2.806 1.00 97.81 180 PHE A CA 1
ATOM 1530 C C . PHE A 1 180 ? -4.545 -0.992 -1.343 1.00 97.81 180 PHE A C 1
ATOM 1532 O O . PHE A 1 180 ? -4.282 -0.035 -0.616 1.00 97.81 180 PHE A O 1
ATOM 1539 N N . HIS A 1 181 ? -4.370 -2.254 -0.928 1.00 95.81 181 HIS A N 1
ATOM 1540 C CA . HIS A 1 181 ? -3.823 -2.576 0.396 1.00 95.81 181 HIS A CA 1
ATOM 1541 C C . HIS A 1 181 ? -2.438 -1.942 0.606 1.00 95.81 181 HIS A C 1
ATOM 1543 O O . HIS A 1 181 ? -2.175 -1.354 1.657 1.00 95.81 181 HIS A O 1
ATOM 1549 N N . ALA A 1 182 ? -1.566 -2.008 -0.406 1.00 93.56 182 ALA A N 1
ATOM 1550 C CA . ALA A 1 182 ? -0.249 -1.384 -0.362 1.00 93.56 182 ALA A CA 1
ATOM 1551 C C . ALA A 1 182 ? -0.322 0.144 -0.240 1.00 93.56 182 ALA A C 1
ATOM 1553 O O . ALA A 1 182 ? 0.395 0.704 0.586 1.00 93.56 182 ALA A O 1
ATOM 1554 N N . ALA A 1 183 ? -1.206 0.801 -0.996 1.00 93.62 183 ALA A N 1
ATOM 1555 C CA . ALA A 1 183 ? -1.434 2.242 -0.924 1.00 93.62 183 ALA A CA 1
ATOM 1556 C C . ALA A 1 183 ? -1.915 2.670 0.472 1.00 93.62 183 ALA A C 1
ATOM 1558 O O . ALA A 1 183 ? -1.349 3.592 1.063 1.00 93.62 183 ALA A O 1
ATOM 1559 N N . CYS A 1 184 ? -2.889 1.950 1.041 1.00 93.62 184 CYS A N 1
ATOM 1560 C CA . CYS A 1 184 ? -3.389 2.204 2.392 1.00 93.62 184 CYS A CA 1
ATOM 1561 C C . CYS A 1 184 ? -2.306 2.026 3.451 1.00 93.62 184 CYS A C 1
ATOM 1563 O O . CYS A 1 184 ? -2.150 2.895 4.303 1.00 93.62 184 CYS A O 1
ATOM 1565 N N . ARG A 1 185 ? -1.505 0.959 3.363 1.00 89.75 185 ARG A N 1
ATOM 1566 C CA . ARG A 1 185 ? -0.402 0.713 4.299 1.00 89.75 185 ARG A CA 1
ATOM 1567 C C . ARG A 1 185 ? 0.636 1.838 4.317 1.00 89.75 185 ARG A C 1
ATOM 1569 O O . ARG A 1 185 ? 1.217 2.113 5.360 1.00 89.75 185 ARG A O 1
ATOM 1576 N N . ILE A 1 186 ? 0.895 2.479 3.177 1.00 85.62 186 ILE A N 1
ATOM 1577 C CA . ILE A 1 186 ? 1.873 3.575 3.102 1.00 85.62 186 ILE A CA 1
ATOM 1578 C C . ILE A 1 186 ? 1.276 4.962 3.352 1.00 85.62 186 ILE A C 1
ATOM 1580 O O . ILE A 1 186 ? 2.038 5.921 3.460 1.00 85.62 186 ILE A O 1
ATOM 1584 N N . GLY A 1 187 ? -0.054 5.072 3.423 1.00 88.31 187 GLY A N 1
ATOM 1585 C CA . GLY A 1 187 ? -0.753 6.342 3.615 1.00 88.31 187 GLY A CA 1
ATOM 1586 C C . GLY A 1 187 ? -0.660 7.293 2.417 1.00 88.31 187 GLY A C 1
ATOM 1587 O O . GLY A 1 187 ? -0.623 8.508 2.603 1.00 88.31 187 GLY A O 1
ATOM 1588 N N . ASP A 1 188 ? -0.577 6.773 1.188 1.00 89.12 188 ASP A N 1
ATOM 1589 C CA . ASP A 1 188 ? -0.504 7.618 -0.011 1.00 89.12 188 ASP A CA 1
ATOM 1590 C C . ASP A 1 188 ? -1.899 8.114 -0.405 1.00 89.12 188 ASP A C 1
ATOM 1592 O O . ASP A 1 188 ? -2.634 7.445 -1.130 1.00 89.12 188 ASP A O 1
ATOM 1596 N N . TYR A 1 189 ? -2.272 9.276 0.138 1.00 92.56 189 TYR A N 1
ATOM 1597 C CA . TYR A 1 189 ? -3.604 9.864 -0.003 1.00 92.56 189 TYR A CA 1
ATOM 1598 C C . TYR A 1 189 ? -4.081 9.941 -1.458 1.00 92.56 189 TYR A C 1
ATOM 1600 O O . TYR A 1 189 ? -5.219 9.566 -1.731 1.00 92.56 189 TYR A O 1
ATOM 1608 N N . ASP A 1 190 ? -3.233 10.401 -2.381 1.00 94.12 190 ASP A N 1
ATOM 1609 C CA . ASP A 1 190 ? -3.627 10.617 -3.777 1.00 94.12 190 ASP A CA 1
ATOM 1610 C C . ASP A 1 190 ? -3.914 9.284 -4.477 1.00 94.12 190 ASP A C 1
ATOM 1612 O O . ASP A 1 190 ? -4.944 9.135 -5.133 1.00 94.12 190 ASP A O 1
ATOM 1616 N N . VAL A 1 191 ? -3.062 8.280 -4.250 1.00 95.50 191 VAL A N 1
ATOM 1617 C CA . VAL A 1 191 ? -3.260 6.927 -4.789 1.00 95.50 191 VAL A CA 1
ATOM 1618 C C . VAL A 1 191 ? -4.507 6.273 -4.185 1.00 95.50 191 VAL A C 1
ATOM 1620 O O . VAL A 1 191 ? -5.319 5.696 -4.906 1.00 95.50 191 VAL A O 1
ATOM 1623 N N . ILE A 1 192 ? -4.694 6.374 -2.864 1.00 97.25 192 ILE A N 1
ATOM 1624 C CA . ILE A 1 192 ? -5.877 5.842 -2.165 1.00 97.25 192 ILE A CA 1
ATOM 1625 C C . ILE A 1 192 ? -7.151 6.489 -2.709 1.00 97.25 192 ILE A C 1
ATOM 1627 O O . ILE A 1 192 ? -8.135 5.796 -2.966 1.00 97.25 192 ILE A O 1
ATOM 1631 N N . LYS A 1 193 ? -7.134 7.810 -2.897 1.00 97.75 193 LYS A N 1
ATOM 1632 C CA . LYS A 1 193 ? -8.254 8.564 -3.453 1.00 97.75 193 LYS A CA 1
ATOM 1633 C C . LYS A 1 193 ? -8.603 8.082 -4.856 1.00 97.75 193 LYS A C 1
ATOM 1635 O O . LYS A 1 193 ? -9.776 7.839 -5.111 1.00 97.75 193 LYS A O 1
ATOM 1640 N N . GLU A 1 194 ? -7.616 7.884 -5.724 1.00 98.19 194 GLU A N 1
ATOM 1641 C CA . GLU A 1 194 ? -7.850 7.407 -7.089 1.00 98.19 194 GLU A CA 1
ATOM 1642 C C . GLU A 1 194 ? -8.477 6.004 -7.111 1.00 98.19 194 GLU A C 1
ATOM 1644 O O . GLU A 1 194 ? -9.464 5.782 -7.813 1.00 98.19 194 GLU A O 1
ATOM 1649 N N . PHE A 1 195 ? -7.997 5.073 -6.275 1.00 98.50 195 PHE A N 1
ATOM 1650 C CA . PHE A 1 195 ? -8.640 3.761 -6.115 1.00 98.50 195 PHE A CA 1
ATOM 1651 C C . PHE A 1 195 ? -10.113 3.878 -5.696 1.00 98.50 195 PHE A C 1
ATOM 1653 O O . PHE A 1 195 ? -10.978 3.214 -6.271 1.00 98.50 195 PHE A O 1
ATOM 1660 N N . LEU A 1 196 ? -10.410 4.719 -4.703 1.00 98.56 196 LEU A N 1
ATOM 1661 C CA . LEU A 1 196 ? -11.770 4.906 -4.189 1.00 98.56 196 LEU A CA 1
ATOM 1662 C C . LEU A 1 196 ? -12.688 5.588 -5.217 1.00 98.56 196 LEU A C 1
ATOM 1664 O O . LEU A 1 196 ? -13.841 5.187 -5.364 1.00 98.56 196 LEU A O 1
ATOM 1668 N N . GLU A 1 197 ? -12.186 6.568 -5.973 1.00 98.12 197 GLU A N 1
ATOM 1669 C CA . GLU A 1 197 ? -12.923 7.230 -7.061 1.00 98.12 197 GLU A CA 1
ATOM 1670 C C . GLU A 1 197 ? -13.235 6.275 -8.226 1.00 98.12 197 GLU A C 1
ATOM 1672 O O . GLU A 1 197 ? -14.267 6.420 -8.883 1.00 98.12 197 GLU A O 1
ATOM 1677 N N . LEU A 1 198 ? -12.400 5.253 -8.436 1.00 97.62 198 LEU A N 1
ATOM 1678 C CA . LEU A 1 198 ? -12.652 4.153 -9.375 1.00 97.62 198 LEU A CA 1
ATOM 1679 C C . LEU A 1 198 ? -13.611 3.079 -8.824 1.00 97.62 198 LEU A C 1
ATOM 1681 O O . LEU A 1 198 ? -13.883 2.090 -9.504 1.00 97.62 198 LEU A O 1
ATOM 1685 N N . GLY A 1 199 ? -14.157 3.273 -7.620 1.00 97.31 199 GLY A N 1
ATOM 1686 C CA . GLY A 1 199 ? -15.157 2.390 -7.020 1.00 97.31 199 GLY A CA 1
ATOM 1687 C C . GLY A 1 199 ? -14.577 1.185 -6.282 1.00 97.31 199 GLY A C 1
ATOM 1688 O O . GLY A 1 199 ? -15.296 0.209 -6.064 1.00 97.31 199 GLY A O 1
ATOM 1689 N N . GLN A 1 200 ? -13.296 1.225 -5.901 1.00 98.00 200 GLN A N 1
ATOM 1690 C CA . GLN A 1 200 ? -12.708 0.187 -5.062 1.00 98.00 200 GLN A CA 1
ATOM 1691 C C . GLN A 1 200 ? -13.437 0.106 -3.712 1.00 98.00 200 GLN A C 1
ATOM 1693 O O . GLN A 1 200 ? -13.658 1.119 -3.050 1.00 98.00 200 GLN A O 1
ATOM 1698 N N . ASP A 1 201 ? -13.774 -1.114 -3.286 1.00 98.06 201 ASP A N 1
ATOM 1699 C CA . ASP A 1 201 ? -14.402 -1.356 -1.985 1.00 98.06 201 ASP A CA 1
ATOM 1700 C C . ASP A 1 201 ? -13.438 -0.967 -0.844 1.00 98.06 201 ASP A C 1
ATOM 1702 O O . ASP A 1 201 ? -12.373 -1.589 -0.724 1.00 98.06 201 ASP A O 1
ATOM 1706 N N . PRO A 1 202 ? -13.789 0.014 0.014 1.00 98.12 202 PRO A N 1
ATOM 1707 C CA . PRO A 1 202 ? -12.970 0.429 1.154 1.00 98.12 202 PRO A CA 1
ATOM 1708 C C . PRO A 1 202 ? -12.896 -0.628 2.266 1.00 98.12 202 PRO A C 1
ATOM 1710 O O . PRO A 1 202 ? -12.167 -0.421 3.234 1.00 98.12 202 PRO A O 1
ATOM 1713 N N . ASN A 1 203 ? -13.641 -1.732 2.154 1.00 98.25 203 ASN A N 1
ATOM 1714 C CA . ASN A 1 203 ? -13.651 -2.855 3.092 1.00 98.25 203 ASN A CA 1
ATOM 1715 C C . ASN A 1 203 ? -13.055 -4.141 2.503 1.00 98.25 203 ASN A C 1
ATOM 1717 O O . ASN A 1 203 ? -13.191 -5.206 3.108 1.00 98.25 203 ASN A O 1
ATOM 1721 N N . CYS A 1 204 ? -12.375 -4.073 1.351 1.00 97.19 204 CYS A N 1
ATOM 1722 C CA . CYS A 1 204 ? -11.732 -5.256 0.786 1.00 97.19 204 CYS A CA 1
ATOM 1723 C C . CYS A 1 204 ? -10.692 -5.832 1.761 1.00 97.19 204 CYS A C 1
ATOM 1725 O O . CYS A 1 204 ? -9.903 -5.096 2.344 1.00 97.19 204 CYS A O 1
ATOM 1727 N N . LEU A 1 205 ? -10.689 -7.150 1.953 1.00 97.44 205 LEU A N 1
ATOM 1728 C CA . LEU A 1 205 ? -9.834 -7.782 2.957 1.00 97.44 205 LEU A CA 1
ATOM 1729 C C . LEU A 1 205 ? -8.575 -8.370 2.335 1.00 97.44 205 LEU A C 1
ATOM 1731 O O . LEU A 1 205 ? -8.642 -9.086 1.331 1.00 97.44 205 LEU A O 1
ATOM 1735 N N . TRP A 1 206 ? -7.439 -8.175 3.001 1.00 96.31 206 TRP A N 1
ATOM 1736 C CA . TRP A 1 206 ? -6.253 -8.968 2.718 1.00 96.31 206 TRP A CA 1
ATOM 1737 C C . TRP A 1 206 ? -6.518 -10.415 3.133 1.00 96.31 206 TRP A C 1
ATOM 1739 O O . TRP A 1 206 ? -6.749 -10.713 4.305 1.00 96.31 206 TRP A O 1
ATOM 1749 N N . THR A 1 207 ? -6.500 -11.336 2.167 1.00 96.25 207 THR A N 1
ATOM 1750 C CA . THR A 1 207 ? -6.911 -12.727 2.402 1.00 96.25 207 THR A CA 1
ATOM 1751 C C . THR A 1 207 ? -6.067 -13.428 3.460 1.00 96.25 207 THR A C 1
ATOM 1753 O O . THR A 1 207 ? -6.617 -14.263 4.171 1.00 96.25 207 THR A O 1
ATOM 1756 N N . GLU A 1 208 ? -4.782 -13.113 3.623 1.00 94.88 208 GLU A N 1
ATOM 1757 C CA . GLU A 1 208 ? -3.924 -13.771 4.615 1.00 94.88 208 GLU A CA 1
ATOM 1758 C C . GLU A 1 208 ? -4.298 -13.405 6.060 1.00 94.88 208 GLU A C 1
ATOM 1760 O O . GLU A 1 208 ? -4.578 -14.308 6.855 1.00 94.88 208 GLU A O 1
ATOM 1765 N N . THR A 1 209 ? -4.402 -12.113 6.385 1.00 95.44 209 THR A N 1
ATOM 1766 C CA . THR A 1 209 ? -4.596 -11.608 7.761 1.00 95.44 209 THR A CA 1
ATOM 1767 C C . THR A 1 209 ? -6.033 -11.183 8.078 1.00 95.44 209 THR A C 1
ATOM 1769 O O . THR A 1 209 ? -6.413 -11.056 9.241 1.00 95.44 209 THR A O 1
ATOM 1772 N N . GLY A 1 210 ? -6.866 -10.982 7.056 1.00 97.56 210 GLY A N 1
ATOM 1773 C CA . GLY A 1 210 ? -8.186 -10.361 7.176 1.00 97.56 210 GLY A CA 1
ATOM 1774 C C . GLY A 1 210 ? -8.143 -8.874 7.513 1.00 97.56 210 GLY A C 1
ATOM 1775 O O . GLY A 1 210 ? -9.170 -8.337 7.917 1.00 97.56 210 GLY A O 1
ATOM 1776 N N . ASP A 1 211 ? -6.984 -8.221 7.403 1.00 97.31 211 ASP A N 1
ATOM 1777 C CA . ASP A 1 211 ? -6.885 -6.779 7.605 1.00 97.31 211 ASP A CA 1
ATOM 1778 C C . ASP A 1 211 ? -7.663 -6.045 6.511 1.00 97.31 211 ASP A C 1
ATOM 1780 O O . ASP A 1 211 ? -7.518 -6.333 5.321 1.00 97.31 211 ASP A O 1
ATOM 1784 N N . SER A 1 212 ? -8.484 -5.085 6.934 1.00 97.56 212 SER A N 1
ATOM 1785 C CA . SER A 1 212 ? -9.127 -4.133 6.028 1.00 97.56 212 SER A CA 1
ATOM 1786 C C . SER A 1 212 ? -8.155 -3.002 5.650 1.00 97.56 212 SER A C 1
ATOM 1788 O O . SER A 1 212 ? -7.129 -2.813 6.317 1.00 97.56 212 SER A O 1
ATOM 1790 N N . PRO A 1 213 ? -8.472 -2.174 4.642 1.00 97.25 213 PRO A N 1
ATOM 1791 C CA . PRO A 1 213 ? -7.641 -1.038 4.256 1.00 97.25 213 PRO A CA 1
ATOM 1792 C C . PRO A 1 213 ? -7.441 -0.058 5.420 1.00 97.25 213 PRO A C 1
ATOM 1794 O O . PRO A 1 213 ? -6.351 0.484 5.593 1.00 97.25 213 PRO A O 1
ATOM 1797 N N . LEU A 1 214 ? -8.450 0.096 6.288 1.00 96.12 214 LEU A N 1
ATOM 1798 C CA . LEU A 1 214 ? -8.343 0.906 7.501 1.00 96.12 214 LEU A CA 1
ATOM 1799 C C . LEU A 1 214 ? -7.394 0.297 8.546 1.00 96.12 214 LEU A C 1
ATOM 1801 O O . LEU A 1 214 ? -6.660 1.049 9.177 1.00 96.12 214 LEU A O 1
ATOM 1805 N N . HIS A 1 215 ? -7.340 -1.033 8.703 1.00 95.00 215 HIS A N 1
ATOM 1806 C CA . HIS A 1 215 ? -6.321 -1.661 9.559 1.00 95.00 215 HIS A CA 1
ATOM 1807 C C . HIS A 1 215 ? -4.921 -1.304 9.062 1.00 95.00 215 HIS A C 1
ATOM 1809 O O . HIS A 1 215 ? -4.086 -0.859 9.845 1.00 95.00 215 HIS A O 1
ATOM 1815 N N . LEU A 1 216 ? -4.689 -1.458 7.755 1.00 92.62 216 LEU A N 1
ATOM 1816 C CA . LEU A 1 216 ? -3.393 -1.200 7.130 1.00 92.62 216 LEU A CA 1
ATOM 1817 C C . LEU A 1 216 ? -2.982 0.272 7.235 1.00 92.62 216 LEU A C 1
ATOM 1819 O O . LEU A 1 216 ? -1.831 0.545 7.563 1.00 92.62 216 LEU A O 1
ATOM 1823 N N . ALA A 1 217 ? -3.918 1.203 7.040 1.00 90.94 217 ALA A N 1
ATOM 1824 C CA . ALA A 1 217 ? -3.679 2.640 7.194 1.00 90.94 217 ALA A CA 1
ATOM 1825 C C . ALA A 1 217 ? -3.347 3.066 8.637 1.00 90.94 217 ALA A C 1
ATOM 1827 O O . ALA A 1 217 ? -2.788 4.141 8.849 1.00 90.94 217 ALA A O 1
ATOM 1828 N N . LEU A 1 218 ? -3.680 2.233 9.628 1.00 89.25 218 LEU A N 1
ATOM 1829 C CA . LEU A 1 218 ? -3.400 2.462 11.049 1.00 89.25 218 LEU A CA 1
ATOM 1830 C C . LEU A 1 218 ? -2.146 1.726 11.545 1.00 89.25 218 LEU A C 1
ATOM 1832 O O . LEU A 1 218 ? -1.773 1.860 12.715 1.00 89.25 218 LEU A O 1
ATOM 1836 N N . VAL A 1 219 ? -1.473 0.951 10.687 1.00 83.88 219 VAL A N 1
ATOM 1837 C CA . VAL A 1 219 ? -0.175 0.366 11.031 1.00 83.88 219 VAL A CA 1
ATOM 1838 C C . VAL A 1 219 ? 0.876 1.473 11.019 1.00 83.88 219 VAL A C 1
ATOM 1840 O O . VAL A 1 219 ? 1.170 2.070 9.988 1.00 83.88 219 VAL A O 1
ATOM 1843 N N . ILE A 1 220 ? 1.461 1.754 12.183 1.00 67.81 220 ILE A N 1
ATOM 1844 C CA . ILE A 1 220 ? 2.408 2.862 12.326 1.00 67.81 220 ILE A CA 1
ATOM 1845 C C . ILE A 1 220 ? 3.759 2.497 11.726 1.00 67.81 220 ILE A C 1
ATOM 1847 O O . ILE A 1 220 ? 4.271 1.384 11.884 1.00 67.81 220 ILE A O 1
ATOM 1851 N N . HIS A 1 221 ? 4.349 3.474 11.044 1.00 64.81 221 HIS A N 1
ATOM 1852 C CA . HIS A 1 221 ? 5.622 3.345 10.370 1.00 64.81 221 HIS A CA 1
ATOM 1853 C C . HIS A 1 221 ? 6.562 4.513 10.715 1.00 64.81 221 HIS A C 1
ATOM 1855 O O . HIS A 1 221 ? 6.106 5.648 10.831 1.00 64.81 221 HIS A O 1
ATOM 1861 N N . TYR A 1 222 ? 7.872 4.243 10.859 1.00 52.47 222 TYR A N 1
ATOM 1862 C CA . TYR A 1 222 ? 8.902 5.157 11.409 1.00 52.47 222 TYR A CA 1
ATOM 1863 C C . TYR A 1 222 ? 8.930 6.590 10.834 1.00 52.47 222 TYR A C 1
ATOM 1865 O O . TYR A 1 222 ? 9.439 7.495 11.489 1.00 52.47 222 TYR A O 1
ATOM 1873 N N . TYR A 1 223 ? 8.388 6.815 9.634 1.00 53.09 223 TYR A N 1
ATOM 1874 C CA . TYR A 1 223 ? 8.413 8.107 8.941 1.00 53.09 223 TYR A CA 1
ATOM 1875 C C . TYR A 1 223 ? 7.136 8.948 9.083 1.00 53.09 223 TYR A C 1
ATOM 1877 O O . TYR A 1 223 ? 7.049 9.990 8.443 1.00 53.09 223 TYR A O 1
ATOM 1885 N N . ASN A 1 224 ? 6.159 8.537 9.904 1.00 55.00 224 ASN A N 1
ATOM 1886 C CA . ASN A 1 224 ? 4.931 9.308 10.158 1.00 55.00 224 ASN A CA 1
ATOM 1887 C C . ASN A 1 224 ? 4.252 9.820 8.868 1.00 55.00 224 ASN A C 1
ATOM 1889 O O . ASN A 1 224 ? 3.840 10.973 8.789 1.00 55.00 224 ASN A O 1
ATOM 1893 N N . ILE A 1 225 ? 4.107 8.955 7.857 1.00 55.06 225 ILE A N 1
ATOM 1894 C CA . ILE A 1 225 ? 3.335 9.245 6.625 1.00 55.06 225 ILE A CA 1
ATOM 1895 C C . ILE A 1 225 ? 1.837 8.960 6.860 1.00 55.06 225 ILE A C 1
ATOM 1897 O O . ILE A 1 225 ? 1.054 8.737 5.948 1.00 55.06 225 ILE A O 1
ATOM 1901 N N . PHE A 1 226 ? 1.420 8.928 8.122 1.00 63.47 226 PHE A N 1
ATOM 1902 C CA . PHE A 1 226 ? 0.017 8.897 8.482 1.00 63.47 226 PHE A CA 1
ATOM 1903 C C . PHE A 1 226 ? -0.523 10.324 8.359 1.00 63.47 226 PHE A C 1
ATOM 1905 O O . PHE A 1 226 ? -0.012 11.249 8.995 1.00 63.47 226 PHE A O 1
ATOM 1912 N N . THR A 1 227 ? -1.577 10.494 7.565 1.00 70.62 227 THR A N 1
ATOM 1913 C CA . THR A 1 227 ? -2.355 11.729 7.553 1.00 70.62 227 THR A CA 1
ATOM 1914 C C . THR A 1 227 ? -3.752 11.443 8.081 1.00 70.62 227 THR A C 1
ATOM 1916 O O . THR A 1 227 ? -4.425 10.506 7.644 1.00 70.62 227 THR A O 1
ATOM 1919 N N . LYS A 1 228 ? -4.212 12.291 9.006 1.00 85.88 228 LYS A N 1
ATOM 1920 C CA . LYS A 1 228 ? -5.620 12.414 9.410 1.00 85.88 228 LYS A CA 1
ATOM 1921 C C . LYS A 1 228 ? -6.554 12.366 8.187 1.00 85.88 228 LYS A C 1
ATOM 1923 O O . LYS A 1 228 ? -7.602 11.726 8.226 1.00 85.88 228 LYS A O 1
ATOM 1928 N N . ASP A 1 229 ? -6.114 12.953 7.076 1.00 89.50 229 ASP A N 1
ATOM 1929 C CA . ASP A 1 229 ? -6.823 12.983 5.796 1.00 89.50 229 ASP A CA 1
ATOM 1930 C C . ASP A 1 229 ? -7.053 11.597 5.183 1.00 89.50 229 ASP A C 1
ATOM 1932 O O . ASP A 1 229 ? -8.130 11.351 4.645 1.00 89.50 229 ASP A O 1
ATOM 1936 N N . THR A 1 230 ? -6.099 10.669 5.296 1.00 91.81 230 THR A N 1
ATOM 1937 C CA . THR A 1 230 ? -6.247 9.301 4.772 1.00 91.81 230 THR A CA 1
ATOM 1938 C C . THR A 1 230 ? -7.298 8.510 5.551 1.00 91.81 230 THR A C 1
ATOM 1940 O O . THR A 1 230 ? -8.163 7.873 4.950 1.00 91.81 230 THR A O 1
ATOM 1943 N N . ILE A 1 231 ? -7.282 8.592 6.887 1.00 92.69 231 ILE A N 1
ATOM 1944 C CA . ILE A 1 231 ? -8.317 7.967 7.729 1.00 92.69 231 ILE A CA 1
ATOM 1945 C C . ILE A 1 231 ? -9.678 8.578 7.403 1.00 92.69 231 ILE A C 1
ATOM 1947 O O . ILE A 1 231 ? -10.653 7.864 7.173 1.00 92.69 231 ILE A O 1
ATOM 1951 N N . GLN A 1 232 ? -9.743 9.909 7.355 1.00 95.19 232 GLN A N 1
ATOM 1952 C CA . GLN A 1 232 ? -10.965 10.634 7.041 1.00 95.19 232 GLN A CA 1
ATOM 1953 C C . GLN A 1 232 ? -11.522 10.244 5.665 1.00 95.19 232 GLN A C 1
ATOM 1955 O O . GLN A 1 232 ? -12.740 10.106 5.535 1.00 95.19 232 GLN A O 1
ATOM 1960 N N . LEU A 1 233 ? -10.657 10.069 4.662 1.00 96.94 233 LEU A N 1
ATOM 1961 C CA . LEU A 1 233 ? -11.019 9.639 3.314 1.00 96.94 233 LEU A CA 1
ATOM 1962 C C . LEU A 1 233 ? -11.592 8.219 3.310 1.00 96.94 233 LEU A C 1
ATOM 1964 O O . LEU A 1 233 ? -12.683 8.016 2.776 1.00 96.94 233 LEU A O 1
ATOM 1968 N N . LEU A 1 234 ? -10.909 7.259 3.941 1.00 97.56 234 LEU A N 1
ATOM 1969 C CA . LEU A 1 234 ? -11.384 5.874 4.040 1.00 97.56 234 LEU A CA 1
ATOM 1970 C C 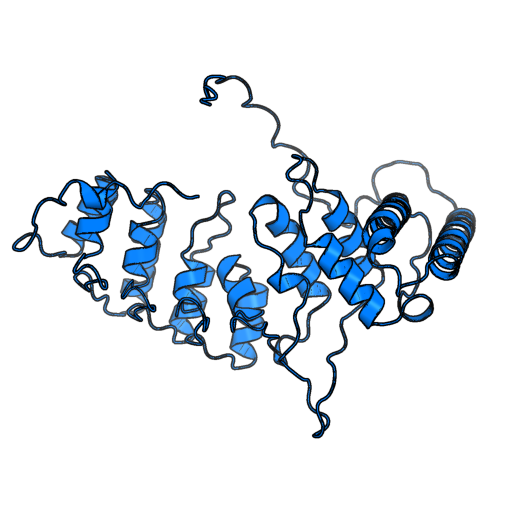. LEU A 1 234 ? -12.737 5.798 4.760 1.00 97.56 234 LEU A C 1
ATOM 1972 O O . LEU A 1 234 ? -13.673 5.186 4.248 1.00 97.56 234 LEU A O 1
ATOM 1976 N N . LEU A 1 235 ? -12.881 6.479 5.902 1.00 97.12 235 LEU A N 1
ATOM 1977 C CA . LEU A 1 235 ? -14.130 6.494 6.671 1.00 97.12 235 LEU A CA 1
ATOM 1978 C C . LEU A 1 235 ? -15.284 7.149 5.903 1.00 97.12 235 LEU A C 1
ATOM 1980 O O . LEU A 1 235 ? -16.388 6.609 5.893 1.00 97.12 235 LEU A O 1
ATOM 1984 N N . ARG A 1 236 ? -15.041 8.271 5.209 1.00 96.38 236 ARG A N 1
ATOM 1985 C CA . ARG A 1 236 ? -16.057 8.910 4.345 1.00 96.38 236 ARG A CA 1
ATOM 1986 C C . ARG A 1 236 ? -16.448 8.050 3.154 1.00 96.38 236 ARG A C 1
ATOM 1988 O O . ARG A 1 236 ? -17.570 8.171 2.675 1.00 96.38 236 ARG A O 1
ATOM 1995 N N . SER A 1 237 ? -15.536 7.203 2.695 1.00 97.69 237 SER A N 1
ATOM 1996 C CA . SER A 1 237 ? -15.792 6.281 1.591 1.00 97.69 237 SER A CA 1
ATOM 1997 C C . SER A 1 237 ? -16.535 5.023 2.039 1.00 97.69 237 SER A C 1
ATOM 1999 O O . SER A 1 237 ? -16.948 4.246 1.189 1.00 97.69 237 SER A O 1
ATOM 2001 N N . GLY A 1 238 ? -16.763 4.840 3.347 1.00 97.44 238 GLY A N 1
ATOM 2002 C CA . GLY A 1 238 ? -17.538 3.727 3.898 1.00 97.44 238 GLY A CA 1
ATOM 2003 C C . GLY A 1 238 ? -16.701 2.612 4.524 1.00 97.44 238 GLY A C 1
ATOM 2004 O O . GLY A 1 238 ? -17.223 1.514 4.715 1.00 97.44 238 GLY A O 1
ATOM 2005 N N . ALA A 1 239 ? -15.426 2.858 4.845 1.00 98.12 239 ALA A N 1
ATOM 2006 C CA . ALA A 1 239 ? -14.635 1.906 5.622 1.00 98.12 239 ALA A CA 1
ATOM 2007 C C . ALA A 1 239 ? -15.277 1.656 6.999 1.00 98.12 239 ALA A C 1
ATOM 2009 O O . ALA A 1 239 ? -15.607 2.597 7.727 1.00 98.12 239 ALA A O 1
ATOM 2010 N N . ASP A 1 240 ? -15.420 0.386 7.368 1.00 98.00 240 ASP A N 1
ATOM 2011 C CA . ASP A 1 240 ? -15.938 -0.038 8.660 1.00 98.00 240 ASP A CA 1
ATOM 2012 C C . ASP A 1 240 ? -14.834 0.042 9.718 1.00 98.00 240 ASP A C 1
ATOM 2014 O O . ASP A 1 240 ? -13.857 -0.713 9.734 1.00 98.00 240 ASP A O 1
ATOM 2018 N N . LEU A 1 241 ? -15.020 0.986 10.634 1.00 96.62 241 LEU A N 1
ATOM 2019 C CA . LEU A 1 241 ? -14.100 1.267 11.726 1.00 96.62 241 LEU A CA 1
ATOM 2020 C C . LEU A 1 241 ? -14.142 0.237 12.863 1.00 96.62 241 LEU A C 1
ATOM 2022 O O . LEU A 1 241 ? -13.279 0.268 13.740 1.00 96.62 241 LEU A O 1
ATOM 2026 N N . ASN A 1 242 ? -15.122 -0.669 12.848 1.00 97.75 242 ASN A N 1
ATOM 2027 C CA . ASN A 1 242 ? -15.296 -1.747 13.819 1.00 97.75 242 ASN A CA 1
ATOM 2028 C C . ASN A 1 242 ? -15.006 -3.132 13.232 1.00 97.75 242 ASN A C 1
ATOM 2030 O O . ASN A 1 242 ? -15.138 -4.125 13.951 1.00 97.75 242 ASN A O 1
ATOM 2034 N N . TRP A 1 243 ? -14.619 -3.215 11.955 1.00 98.06 243 TRP A N 1
ATOM 2035 C CA . TRP A 1 243 ? -14.344 -4.494 11.310 1.00 98.06 243 TRP A CA 1
ATOM 2036 C C . TRP A 1 243 ? -13.271 -5.258 12.083 1.00 98.06 243 TRP A C 1
ATOM 2038 O O . TRP A 1 243 ? -12.240 -4.692 12.427 1.00 98.06 243 TRP A O 1
ATOM 2048 N N . ALA A 1 244 ? -13.491 -6.542 12.342 1.00 97.88 244 ALA A N 1
ATOM 2049 C CA . ALA A 1 244 ? -12.516 -7.381 13.024 1.00 97.88 244 ALA A CA 1
ATOM 2050 C C . ALA A 1 244 ? -11.728 -8.210 12.002 1.00 97.88 244 ALA A C 1
ATOM 2052 O O . ALA A 1 244 ? -12.320 -8.928 11.191 1.00 97.88 244 ALA A O 1
ATOM 2053 N N . ASN A 1 245 ? -10.396 -8.125 12.034 1.00 97.69 245 ASN A N 1
ATOM 2054 C CA . ASN A 1 245 ? -9.533 -8.964 11.203 1.00 97.69 245 ASN A CA 1
ATOM 2055 C C . ASN A 1 245 ? -9.549 -10.436 11.668 1.00 97.69 245 ASN A C 1
ATOM 2057 O O . ASN A 1 245 ? -10.271 -10.813 12.598 1.00 97.69 245 ASN A O 1
ATOM 2061 N N . LYS A 1 246 ? -8.735 -11.311 11.057 1.00 97.62 246 LYS A N 1
ATOM 2062 C CA . LYS A 1 246 ? -8.720 -12.731 11.449 1.00 97.62 246 LYS A CA 1
ATOM 2063 C C . LYS A 1 246 ? -8.251 -12.970 12.875 1.00 97.62 246 LYS A C 1
ATOM 2065 O O . LYS A 1 246 ? -8.556 -14.036 13.389 1.00 97.62 246 LYS A O 1
ATOM 2070 N N . GLU A 1 247 ? -7.575 -12.040 13.535 1.00 95.75 247 GLU A N 1
ATOM 2071 C CA . GLU A 1 247 ? -7.224 -12.148 14.957 1.00 95.75 247 GLU A CA 1
ATOM 2072 C C . GLU A 1 247 ? -8.312 -11.577 15.879 1.00 95.75 247 GLU A C 1
ATOM 2074 O O . GLU A 1 247 ? -8.131 -11.505 17.092 1.00 95.75 247 GLU A O 1
ATOM 2079 N N . GLY A 1 248 ? -9.459 -11.170 15.329 1.00 97.19 248 GLY A N 1
ATOM 2080 C CA . GLY A 1 248 ? -10.498 -10.449 16.062 1.00 97.19 248 GLY A CA 1
ATOM 2081 C C . GLY A 1 248 ? -10.098 -9.009 16.403 1.00 97.19 248 GLY A C 1
ATOM 2082 O O . GLY A 1 248 ? -10.822 -8.331 17.122 1.00 97.19 248 GLY A O 1
ATOM 2083 N N . SER A 1 249 ? -8.943 -8.539 15.923 1.00 96.44 249 SER A N 1
ATOM 2084 C CA . SER A 1 249 ? -8.475 -7.181 16.189 1.00 96.44 249 SER A CA 1
ATOM 2085 C C . SER A 1 249 ? -9.285 -6.210 15.344 1.00 96.44 249 SER A C 1
ATOM 2087 O O . SER A 1 249 ? -9.419 -6.425 14.145 1.00 96.44 249 SER A O 1
ATOM 2089 N N . THR A 1 250 ? -9.810 -5.159 15.966 1.00 97.19 250 THR A N 1
ATOM 2090 C CA . THR A 1 250 ? -10.439 -4.028 15.265 1.00 97.19 250 THR A CA 1
ATOM 2091 C C . THR A 1 250 ? -9.399 -2.942 14.953 1.00 97.19 250 THR A C 1
ATOM 2093 O O . THR A 1 250 ? -8.308 -2.963 15.535 1.00 97.19 250 THR A O 1
ATOM 2096 N N . PRO A 1 251 ? -9.716 -1.928 14.125 1.00 95.38 251 PRO A N 1
ATOM 2097 C CA . PRO A 1 251 ? -8.883 -0.737 13.948 1.00 95.38 251 PRO A CA 1
ATOM 2098 C C . PRO A 1 251 ? -8.394 -0.113 15.265 1.00 95.38 251 PRO A C 1
ATOM 2100 O O . PRO A 1 251 ? -7.218 0.228 15.392 1.00 95.38 251 PRO A O 1
ATOM 2103 N N . LEU A 1 252 ? -9.252 -0.053 16.292 1.00 94.69 252 LEU A N 1
ATOM 2104 C CA . LEU A 1 252 ? -8.868 0.450 17.614 1.00 94.69 252 LEU A CA 1
ATOM 2105 C C . LEU A 1 252 ? -7.824 -0.448 18.305 1.00 94.69 252 LEU A C 1
ATOM 2107 O O . LEU A 1 252 ? -6.943 0.061 18.995 1.00 94.69 252 LEU A O 1
ATOM 2111 N N . HIS A 1 253 ? -7.874 -1.772 18.116 1.00 93.50 253 HIS A N 1
ATOM 2112 C CA . HIS A 1 253 ? -6.836 -2.675 18.632 1.00 93.50 253 HIS A CA 1
ATOM 2113 C C . HIS A 1 253 ? -5.490 -2.419 17.945 1.00 93.50 253 HIS A C 1
ATOM 2115 O O . HIS A 1 253 ? -4.457 -2.417 18.614 1.00 93.50 253 HIS A O 1
ATOM 2121 N N . VAL A 1 254 ? -5.492 -2.178 16.627 1.00 91.25 254 VAL A N 1
ATOM 2122 C CA . VAL A 1 254 ? -4.271 -1.881 15.857 1.00 91.25 254 VAL A CA 1
ATOM 2123 C C . VAL A 1 254 ? -3.602 -0.602 16.363 1.00 91.25 254 VAL A C 1
ATOM 2125 O O . VAL A 1 254 ? -2.396 -0.615 16.618 1.00 91.25 254 VAL A O 1
ATOM 2128 N N . ILE A 1 255 ? -4.377 0.467 16.585 1.00 89.19 255 ILE A N 1
ATOM 2129 C CA . ILE A 1 255 ? -3.871 1.727 17.154 1.00 89.19 255 ILE A CA 1
ATOM 2130 C C . ILE A 1 255 ? -3.245 1.484 18.534 1.00 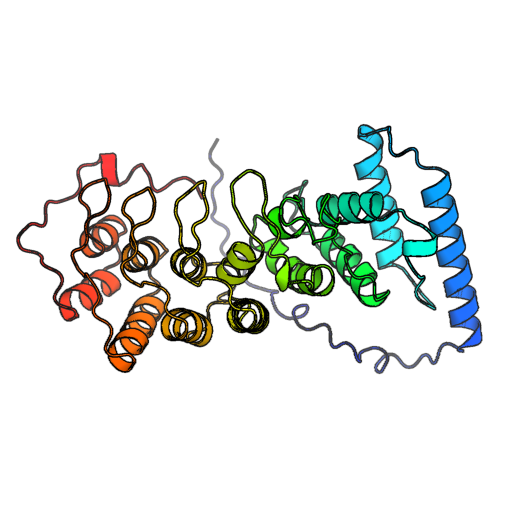89.19 255 ILE A C 1
ATOM 2132 O O . ILE A 1 255 ? -2.132 1.932 18.795 1.00 89.19 255 ILE A O 1
ATOM 2136 N N . CYS A 1 256 ? -3.925 0.736 19.409 1.00 88.12 256 CYS A N 1
ATOM 2137 C CA . CYS A 1 256 ? -3.460 0.491 20.777 1.00 88.12 256 CYS A CA 1
ATOM 2138 C C . CYS A 1 256 ? -2.257 -0.460 20.875 1.00 88.12 256 CYS A C 1
ATOM 2140 O O . CYS A 1 256 ? -1.502 -0.380 21.844 1.00 88.12 256 CYS A O 1
ATOM 2142 N N . LYS A 1 257 ? -2.063 -1.347 19.889 1.00 83.62 257 LYS A N 1
ATOM 2143 C CA . LYS A 1 257 ? -0.912 -2.262 19.811 1.00 83.62 257 LYS A CA 1
ATOM 2144 C C . LYS A 1 257 ? 0.359 -1.557 19.324 1.00 83.62 257 LYS A C 1
ATOM 2146 O O . LYS A 1 257 ? 1.458 -1.912 19.746 1.00 83.62 257 LYS A O 1
ATOM 2151 N N . ASN A 1 258 ? 0.227 -0.579 18.431 1.00 73.25 258 ASN A N 1
ATOM 2152 C CA . ASN A 1 258 ? 1.359 0.093 17.802 1.00 73.25 258 ASN A CA 1
ATOM 2153 C C . ASN A 1 258 ? 1.792 1.322 18.627 1.00 73.25 258 ASN A C 1
ATOM 2155 O O . ASN A 1 258 ? 1.303 2.428 18.439 1.00 73.25 258 ASN A O 1
ATOM 2159 N N . CYS A 1 259 ? 2.729 1.096 19.551 1.00 59.81 259 CYS A N 1
ATOM 2160 C CA . CYS A 1 259 ? 3.623 2.080 20.181 1.00 59.81 259 CYS A CA 1
ATOM 2161 C C . CYS A 1 259 ? 3.031 3.466 20.518 1.00 59.81 259 CYS A C 1
ATOM 2163 O O . CYS A 1 259 ? 3.347 4.418 19.829 1.00 59.81 259 CYS A O 1
ATOM 2165 N N . GLY A 1 260 ? 2.279 3.638 21.609 1.00 56.34 260 GLY A N 1
ATOM 2166 C CA . GLY A 1 260 ? 2.206 4.911 22.361 1.00 56.34 260 GLY A CA 1
ATOM 2167 C C . GLY A 1 260 ? 1.850 6.229 21.636 1.00 56.34 260 GLY A C 1
ATOM 2168 O O . GLY A 1 260 ? 1.982 7.291 22.243 1.00 56.34 260 GLY A O 1
ATOM 2169 N N . TYR A 1 261 ? 1.393 6.230 20.378 1.00 68.25 261 TYR A N 1
ATOM 2170 C CA . TYR A 1 261 ? 1.029 7.460 19.665 1.00 68.25 261 TYR A CA 1
ATOM 2171 C C . TYR A 1 261 ? -0.372 7.908 20.068 1.00 68.25 261 TYR A C 1
ATOM 2173 O O . TYR A 1 261 ? -1.336 7.818 19.311 1.00 68.25 261 TYR A O 1
ATOM 2181 N N . VAL A 1 262 ? -0.462 8.471 21.269 1.00 79.31 262 VAL A N 1
ATOM 2182 C CA . VAL A 1 262 ? -1.669 9.094 21.836 1.00 79.31 262 VAL A CA 1
ATOM 2183 C C . VAL A 1 262 ? -2.309 10.087 20.861 1.00 79.31 262 VAL A C 1
ATOM 2185 O O . VAL A 1 262 ? -3.524 10.262 20.830 1.00 79.31 262 VAL A O 1
ATOM 2188 N N . ARG A 1 263 ? -1.495 10.728 20.016 1.00 84.94 263 ARG A N 1
ATOM 2189 C CA . ARG A 1 263 ? -1.978 11.604 18.951 1.00 84.94 263 ARG A CA 1
ATOM 2190 C C . ARG A 1 263 ? -2.870 10.873 17.940 1.00 84.94 263 ARG A C 1
ATOM 2192 O O . ARG A 1 263 ? -3.922 11.402 17.610 1.00 84.94 263 ARG A O 1
ATOM 2199 N N . LEU A 1 264 ? -2.483 9.681 17.479 1.00 85.56 264 LEU A N 1
ATOM 2200 C CA . LEU A 1 264 ? -3.247 8.925 16.481 1.00 85.56 264 LEU A CA 1
ATOM 2201 C C . LEU A 1 264 ? -4.609 8.504 17.032 1.00 85.56 264 LEU A C 1
ATOM 2203 O O . LEU A 1 264 ? -5.614 8.696 16.358 1.00 85.56 264 LEU A O 1
ATOM 2207 N N . ILE A 1 265 ? -4.660 7.980 18.263 1.00 89.56 265 ILE A N 1
ATOM 2208 C CA . ILE A 1 265 ? -5.940 7.596 18.874 1.00 89.56 265 ILE A CA 1
ATOM 2209 C C . ILE A 1 265 ? -6.848 8.815 19.067 1.00 89.56 265 ILE A C 1
ATOM 2211 O O . ILE A 1 265 ? -8.030 8.727 18.758 1.00 89.56 265 ILE A O 1
ATOM 2215 N N . LYS A 1 266 ? -6.302 9.965 19.491 1.00 90.38 266 LYS A N 1
ATOM 2216 C CA . LYS A 1 266 ? -7.059 11.217 19.636 1.00 90.38 266 LYS A CA 1
ATOM 2217 C C . LYS A 1 266 ? -7.590 11.714 18.294 1.00 90.38 266 LYS A C 1
ATOM 2219 O O . LYS A 1 266 ? -8.769 12.019 18.197 1.00 90.38 266 LYS A O 1
ATOM 2224 N N . GLU A 1 267 ? -6.761 11.743 17.252 1.00 89.81 267 GLU A N 1
ATOM 2225 C CA . GLU A 1 267 ? -7.191 12.162 15.913 1.00 89.81 267 GLU A CA 1
ATOM 2226 C C . GLU A 1 267 ? -8.223 11.199 15.312 1.00 89.81 267 GLU A C 1
ATOM 2228 O O . GLU A 1 267 ? -9.205 11.655 14.730 1.00 89.81 267 GLU A O 1
ATOM 2233 N N . PHE A 1 268 ? -8.046 9.885 15.487 1.00 91.69 268 PHE A N 1
ATOM 2234 C CA . PHE A 1 268 ? -9.028 8.877 15.079 1.00 91.69 268 PHE A CA 1
ATOM 2235 C C . PHE A 1 268 ? -10.379 9.151 15.739 1.00 91.69 268 PHE A C 1
ATOM 2237 O O . PHE A 1 268 ? -11.395 9.271 15.064 1.00 91.69 268 PHE A O 1
ATOM 2244 N N . PHE A 1 269 ? -10.356 9.358 17.049 1.00 93.75 269 PHE A N 1
ATOM 2245 C CA . PHE A 1 269 ? -11.507 9.695 17.861 1.00 93.75 269 PHE A CA 1
ATOM 2246 C C . PHE A 1 269 ? -12.163 11.037 17.500 1.00 93.75 269 PHE A C 1
ATOM 2248 O O . PHE A 1 269 ? -13.386 11.132 17.487 1.00 93.75 269 PHE A O 1
ATOM 2255 N N . GLU A 1 270 ? -11.393 12.072 17.172 1.00 93.62 270 GLU A N 1
ATOM 2256 C CA . GLU A 1 270 ? -11.930 13.333 16.644 1.00 93.62 270 GLU A CA 1
ATOM 2257 C C . GLU A 1 270 ? -12.647 13.126 15.304 1.00 93.62 270 GLU A C 1
ATOM 2259 O O . GLU A 1 270 ? -13.727 13.675 15.090 1.00 93.62 270 GLU A O 1
ATOM 2264 N N . ILE A 1 271 ? -12.053 12.343 14.395 1.00 93.56 271 ILE A N 1
ATOM 2265 C CA . ILE A 1 271 ? -12.639 12.054 13.082 1.00 93.56 271 ILE A CA 1
ATOM 2266 C C . ILE A 1 271 ? -13.949 11.281 13.240 1.00 93.56 271 ILE A C 1
ATOM 2268 O O . ILE A 1 271 ? -14.946 11.631 12.606 1.00 93.56 271 ILE A O 1
ATOM 2272 N N . THR A 1 272 ? -13.969 10.239 14.072 1.00 93.62 272 THR A N 1
ATOM 2273 C CA . THR A 1 272 ? -15.177 9.431 14.274 1.00 93.62 272 THR A CA 1
ATOM 2274 C C . THR A 1 272 ? -16.294 10.233 14.922 1.00 93.62 272 THR A C 1
ATOM 2276 O O . THR A 1 272 ? -17.438 10.114 14.491 1.00 93.62 272 THR A O 1
ATOM 2279 N N . ASP A 1 273 ? -15.973 11.094 15.894 1.00 94.50 273 ASP A N 1
ATOM 2280 C CA . ASP A 1 273 ? -16.957 11.968 16.535 1.00 94.50 273 ASP A CA 1
ATOM 2281 C C . ASP A 1 273 ? -17.527 12.969 15.516 1.00 94.50 273 ASP A C 1
ATOM 2283 O O . ASP A 1 273 ? -18.744 13.131 15.411 1.00 94.50 273 ASP A O 1
ATOM 2287 N N . ALA A 1 274 ? -16.662 13.590 14.703 1.00 94.81 274 ALA A N 1
ATOM 2288 C CA . ALA A 1 274 ? -17.072 14.515 13.646 1.00 94.81 274 ALA A CA 1
ATOM 2289 C C . ALA A 1 274 ? -17.952 13.840 12.578 1.00 94.81 274 ALA A C 1
ATOM 2291 O O . ALA A 1 274 ? -18.889 14.457 12.068 1.00 94.81 274 ALA A O 1
ATOM 2292 N N . ASN A 1 275 ? -17.681 12.571 12.265 1.00 93.44 275 ASN A N 1
ATOM 2293 C CA . ASN A 1 275 ? -18.480 11.764 11.343 1.00 93.44 275 ASN A CA 1
ATOM 2294 C C . ASN A 1 275 ? -19.712 11.114 12.008 1.00 93.44 275 ASN A C 1
ATOM 2296 O O . ASN A 1 275 ? -20.463 10.428 11.318 1.00 93.44 275 ASN A O 1
ATOM 2300 N N . GLN A 1 276 ? -19.921 11.297 13.319 1.00 94.56 276 GLN A N 1
ATOM 2301 C CA . GLN A 1 276 ? -20.987 10.657 14.106 1.00 94.56 276 GLN A CA 1
ATOM 2302 C C . GLN A 1 276 ? -20.977 9.120 14.008 1.00 94.56 276 GLN A C 1
ATOM 2304 O O . GLN A 1 276 ? -22.025 8.473 14.013 1.00 94.56 276 GLN A O 1
ATOM 2309 N N . GLN A 1 277 ? -19.790 8.521 13.903 1.00 94.12 277 GLN A N 1
ATOM 2310 C CA . GLN A 1 277 ? -19.632 7.074 13.807 1.00 94.12 277 GLN A CA 1
ATOM 2311 C C . GLN A 1 277 ? -19.402 6.467 15.194 1.00 94.12 277 GLN A C 1
ATOM 2313 O O . GLN A 1 277 ? -18.601 6.962 15.985 1.00 94.12 277 GLN A O 1
ATOM 2318 N N . THR A 1 278 ? -20.095 5.370 15.493 1.00 94.31 278 THR A N 1
ATOM 2319 C CA . THR A 1 278 ? -19.974 4.679 16.782 1.00 94.31 278 THR A CA 1
ATOM 2320 C C . THR A 1 278 ? -18.818 3.685 16.765 1.00 94.31 278 THR A C 1
ATOM 2322 O O . THR A 1 278 ? -18.750 2.825 15.887 1.00 94.31 278 THR A O 1
ATOM 2325 N N . ILE A 1 279 ? -17.944 3.771 17.767 1.00 94.69 279 ILE A N 1
ATOM 2326 C CA . ILE A 1 279 ? -16.833 2.837 17.976 1.00 94.69 279 ILE A CA 1
ATOM 2327 C C . ILE A 1 279 ? -17.213 1.820 19.048 1.00 94.69 279 ILE A C 1
ATOM 2329 O O . ILE A 1 279 ? -17.689 2.186 20.122 1.00 94.69 279 ILE A O 1
ATOM 2333 N N . LEU A 1 280 ? -16.947 0.545 18.784 1.00 96.31 280 LEU A N 1
ATOM 2334 C CA . LEU A 1 280 ? -17.035 -0.529 19.767 1.00 96.31 280 LEU A CA 1
ATOM 2335 C C . LEU A 1 280 ? -15.776 -0.531 20.649 1.00 96.31 280 LEU A C 1
ATOM 2337 O O . LEU A 1 280 ? -14.844 -1.300 20.415 1.00 96.31 280 LEU A O 1
ATOM 2341 N N . ILE A 1 281 ? -15.752 0.352 21.652 1.00 95.06 281 ILE A N 1
ATOM 2342 C CA . ILE A 1 281 ? -14.600 0.567 22.550 1.00 95.06 281 ILE A CA 1
ATOM 2343 C C . ILE A 1 281 ? -14.155 -0.729 23.251 1.00 95.06 281 ILE A C 1
ATOM 2345 O O . ILE A 1 281 ? -12.958 -1.005 23.332 1.00 95.06 281 ILE A O 1
ATOM 2349 N N . ASP A 1 282 ? -15.113 -1.556 23.677 1.00 95.12 282 ASP A N 1
ATOM 2350 C CA . ASP A 1 282 ? -14.865 -2.813 24.398 1.00 95.12 282 ASP A CA 1
ATOM 2351 C C . ASP A 1 282 ? -14.969 -4.062 23.508 1.00 95.12 282 ASP A C 1
ATOM 2353 O O . ASP A 1 282 ? -15.207 -5.172 23.997 1.00 95.12 282 ASP A O 1
ATOM 2357 N N . ALA A 1 283 ? -14.810 -3.906 22.187 1.00 95.69 283 ALA A N 1
ATOM 2358 C CA . ALA A 1 283 ? -14.666 -5.055 21.300 1.00 95.69 283 ALA A CA 1
ATOM 2359 C C . ALA A 1 283 ? -13.517 -5.948 21.791 1.00 95.69 283 ALA A C 1
ATOM 2361 O O . ALA A 1 283 ? -12.498 -5.452 22.271 1.00 95.69 283 ALA A O 1
ATOM 2362 N N . LYS A 1 284 ? -13.695 -7.266 21.673 1.00 93.69 284 LYS A N 1
ATOM 2363 C CA . LYS A 1 284 ? -12.711 -8.252 22.121 1.00 93.69 284 LYS A CA 1
ATOM 2364 C C . LYS A 1 284 ? -12.076 -8.952 20.935 1.00 93.69 284 LYS A C 1
ATOM 2366 O O . LYS A 1 284 ? -12.789 -9.440 20.058 1.00 93.69 284 LYS A O 1
ATOM 2371 N N . ASP A 1 285 ? -10.754 -9.055 20.957 1.00 93.62 285 ASP A N 1
ATOM 2372 C CA . ASP A 1 285 ? -10.014 -9.889 20.018 1.00 93.62 285 ASP A CA 1
ATOM 2373 C C . ASP A 1 285 ? -10.205 -11.394 20.297 1.00 93.62 285 ASP A C 1
ATOM 2375 O O . ASP A 1 285 ? -10.897 -11.801 21.237 1.00 93.62 285 ASP A O 1
ATOM 2379 N N . LYS A 1 286 ? -9.582 -12.261 19.490 1.00 93.31 286 LYS A N 1
ATOM 2380 C CA . LYS A 1 286 ? -9.673 -13.723 19.670 1.00 93.31 286 LYS A CA 1
ATOM 2381 C C . LYS A 1 286 ? -9.102 -14.238 20.991 1.00 93.31 286 LYS A C 1
ATOM 2383 O O . LYS A 1 286 ? -9.418 -15.360 21.381 1.00 93.31 286 LYS A O 1
ATOM 2388 N N . LEU A 1 287 ? -8.265 -13.456 21.669 1.00 89.62 287 LEU A N 1
ATOM 2389 C CA . LEU A 1 287 ? -7.750 -13.772 23.001 1.00 89.62 287 LEU A CA 1
ATOM 2390 C C . LEU A 1 287 ? -8.644 -13.196 24.111 1.00 89.62 287 LEU A C 1
ATOM 2392 O O . LEU A 1 287 ? -8.311 -13.316 25.287 1.00 89.62 287 LEU A O 1
ATOM 2396 N N . GLY A 1 288 ? -9.786 -12.601 23.753 1.00 90.38 288 GLY A N 1
ATOM 2397 C CA . GLY A 1 288 ? -10.730 -11.995 24.683 1.00 90.38 288 GLY A CA 1
ATOM 2398 C C . GLY A 1 288 ? -10.296 -10.621 25.187 1.00 90.38 288 GLY A C 1
ATOM 2399 O O . GLY A 1 288 ? -10.864 -10.153 26.175 1.00 90.38 288 GLY A O 1
ATOM 2400 N N . ARG A 1 289 ? -9.298 -9.995 24.547 1.00 88.88 289 ARG A N 1
ATOM 2401 C CA . ARG A 1 289 ? -8.689 -8.742 25.001 1.00 88.88 289 ARG A CA 1
ATOM 2402 C C . ARG A 1 289 ? -9.389 -7.541 24.394 1.00 88.88 289 ARG A C 1
ATOM 2404 O O . ARG A 1 289 ? -9.657 -7.565 23.200 1.00 88.88 289 ARG A O 1
ATOM 2411 N N . THR A 1 290 ? -9.605 -6.492 25.180 1.00 93.62 290 THR A N 1
ATOM 2412 C CA . THR A 1 290 ? -10.007 -5.169 24.675 1.00 93.62 290 THR A CA 1
ATOM 2413 C C . THR A 1 290 ? -8.790 -4.308 24.330 1.00 93.62 290 THR A C 1
ATOM 2415 O O . THR A 1 290 ? -7.669 -4.570 24.781 1.00 93.62 290 THR A O 1
ATOM 2418 N N . SER A 1 291 ? -9.006 -3.215 23.594 1.00 92.94 291 SER A N 1
ATOM 2419 C CA . SER A 1 291 ? -7.978 -2.191 23.364 1.00 92.94 291 SER A CA 1
ATOM 2420 C C . SER A 1 291 ? -7.381 -1.641 24.664 1.00 92.94 291 SER A C 1
ATOM 2422 O O . SER A 1 291 ? -6.168 -1.449 24.740 1.00 92.94 291 SER A O 1
ATOM 2424 N N . LEU A 1 292 ? -8.196 -1.477 25.714 1.00 92.50 292 LEU A N 1
ATOM 2425 C CA . LEU A 1 292 ? -7.739 -1.048 27.040 1.00 92.50 292 LEU A CA 1
ATOM 2426 C C . LEU A 1 292 ? -6.749 -2.049 27.645 1.00 92.50 292 LEU A C 1
ATOM 2428 O O . LEU A 1 292 ? -5.684 -1.666 28.129 1.00 92.50 292 LEU A O 1
ATOM 2432 N N . GLN A 1 293 ? -7.057 -3.344 27.558 1.00 89.38 293 GLN A N 1
ATOM 2433 C CA . GLN A 1 293 ? -6.175 -4.403 28.049 1.00 89.38 293 GLN A CA 1
ATOM 2434 C C . GLN A 1 293 ? -4.858 -4.477 27.272 1.00 89.38 293 GLN A C 1
ATOM 2436 O O . GLN A 1 293 ? -3.808 -4.693 27.880 1.00 89.38 293 GLN A O 1
ATOM 2441 N N . LEU A 1 294 ? -4.885 -4.243 25.956 1.00 87.88 294 LEU A N 1
ATOM 2442 C CA . LEU A 1 294 ? -3.668 -4.135 25.148 1.00 87.88 294 LEU A CA 1
ATOM 2443 C C . LEU A 1 294 ? -2.807 -2.932 25.552 1.00 87.88 294 LEU A C 1
ATOM 2445 O O . LEU A 1 294 ? -1.588 -3.072 25.656 1.00 87.88 294 LEU A O 1
ATOM 2449 N N . SER A 1 295 ? -3.419 -1.773 25.811 1.00 88.62 295 SER A N 1
ATOM 2450 C CA . SER A 1 295 ? -2.707 -0.569 26.255 1.00 88.62 295 SER A CA 1
ATOM 2451 C C . SER A 1 295 ? -2.049 -0.753 27.624 1.00 88.62 295 SER A C 1
ATOM 2453 O O . SER A 1 295 ? -0.903 -0.339 27.802 1.00 88.62 295 SER A O 1
ATOM 2455 N N . VAL A 1 296 ? -2.713 -1.441 28.562 1.00 86.94 296 VAL A N 1
ATOM 2456 C CA . VAL A 1 296 ? -2.113 -1.792 29.861 1.00 86.94 296 VAL A CA 1
ATOM 2457 C C . VAL A 1 296 ? -0.963 -2.786 29.692 1.00 86.94 296 VAL A C 1
ATOM 2459 O O . VAL A 1 296 ? 0.122 -2.552 30.220 1.00 86.94 296 VAL A O 1
ATOM 2462 N N . ALA A 1 297 ? -1.162 -3.869 28.930 1.00 83.62 297 ALA A N 1
ATOM 2463 C CA . ALA A 1 297 ? -0.124 -4.879 28.695 1.00 83.62 297 ALA A CA 1
ATOM 2464 C C . ALA A 1 297 ? 1.124 -4.302 28.001 1.00 83.62 297 ALA A C 1
ATOM 2466 O O . ALA A 1 297 ? 2.231 -4.793 28.206 1.00 83.62 297 ALA A O 1
ATOM 2467 N N . SER A 1 298 ? 0.945 -3.242 27.210 1.00 80.44 298 SER A N 1
ATOM 2468 C CA . SER A 1 298 ? 2.025 -2.546 26.503 1.00 80.44 298 SER A CA 1
ATOM 2469 C C . SER A 1 298 ? 2.609 -1.362 27.291 1.00 80.44 298 SER A C 1
ATOM 2471 O O . SER A 1 298 ? 3.472 -0.663 26.771 1.00 80.44 298 SER A O 1
ATOM 2473 N N . LEU A 1 299 ? 2.161 -1.142 28.537 1.00 85.25 299 LEU A N 1
ATOM 2474 C CA . LEU A 1 299 ? 2.611 -0.071 29.438 1.00 85.25 299 LEU A CA 1
ATOM 2475 C C . LEU A 1 299 ? 2.443 1.347 28.856 1.00 85.25 299 LEU A C 1
ATOM 2477 O O . LEU A 1 299 ? 3.328 2.192 28.985 1.00 85.25 299 LEU A O 1
ATOM 2481 N N . PHE A 1 300 ? 1.291 1.621 28.235 1.00 85.56 300 PHE A N 1
ATOM 2482 C CA . PHE A 1 300 ? 0.959 2.927 27.652 1.00 85.56 300 PHE A CA 1
ATOM 2483 C C . PHE A 1 300 ? -0.115 3.663 28.477 1.00 85.56 300 PHE A C 1
ATOM 2485 O O . PHE A 1 300 ? -1.291 3.613 28.110 1.00 85.56 300 PHE A O 1
ATOM 2492 N N . PRO A 1 301 ? 0.253 4.353 29.579 1.00 88.12 301 PRO A N 1
ATOM 2493 C CA . PRO A 1 301 ? -0.709 4.980 30.495 1.00 88.12 301 PRO A CA 1
ATOM 2494 C C . PRO A 1 301 ? -1.577 6.042 29.812 1.00 88.12 301 PRO A C 1
ATOM 2496 O O . PRO A 1 301 ? -2.787 6.044 29.989 1.00 88.12 301 PRO A O 1
ATOM 2499 N N . ASP A 1 302 ? -1.006 6.859 28.930 1.00 89.75 302 ASP A N 1
ATOM 2500 C CA . ASP A 1 302 ? -1.784 7.879 28.223 1.00 89.75 302 ASP A CA 1
ATOM 2501 C C . ASP A 1 302 ? -2.872 7.275 27.310 1.00 89.75 302 ASP A C 1
ATOM 2503 O O . ASP A 1 302 ? -3.917 7.885 27.098 1.00 89.75 302 ASP A O 1
ATOM 2507 N N . LEU A 1 303 ? -2.649 6.079 26.743 1.00 89.06 303 LEU A N 1
ATOM 2508 C CA . LEU A 1 303 ? -3.688 5.382 25.971 1.00 89.06 303 LEU A CA 1
ATOM 2509 C C . LEU A 1 303 ? -4.782 4.830 26.884 1.00 89.06 303 LEU A C 1
ATOM 2511 O O . LEU A 1 303 ? -5.946 4.829 26.490 1.00 89.06 303 LEU A O 1
ATOM 2515 N N . VAL A 1 304 ? -4.413 4.377 28.086 1.00 91.06 304 VAL A N 1
ATOM 2516 C CA . VAL A 1 304 ? -5.373 3.961 29.115 1.00 91.06 304 VAL A CA 1
ATOM 2517 C C . VAL A 1 304 ? -6.285 5.136 29.447 1.00 91.06 304 VAL A C 1
ATOM 2519 O O . VAL A 1 304 ? -7.496 4.989 29.321 1.00 91.06 304 VAL A O 1
ATOM 2522 N N . ASP A 1 305 ? -5.724 6.306 29.751 1.00 92.50 305 ASP A N 1
ATOM 2523 C CA . ASP A 1 305 ? -6.505 7.501 30.086 1.00 92.50 305 ASP A CA 1
ATOM 2524 C C . ASP A 1 305 ? -7.474 7.882 28.958 1.00 92.50 305 ASP A C 1
ATOM 2526 O O . ASP A 1 305 ? -8.672 8.022 29.198 1.00 92.50 305 ASP A O 1
ATOM 2530 N N . VAL A 1 306 ? -7.002 7.947 27.704 1.00 94.19 306 VAL A N 1
ATOM 2531 C CA . VAL A 1 306 ? -7.881 8.275 26.565 1.00 94.19 306 VAL A CA 1
ATOM 2532 C C . VAL A 1 306 ? -9.006 7.243 26.400 1.00 94.19 306 VAL A C 1
ATOM 2534 O O . VAL A 1 306 ? -10.136 7.616 26.092 1.00 94.19 306 VAL A O 1
ATOM 2537 N N . LEU A 1 307 ? -8.732 5.949 26.578 1.00 94.19 307 LEU A N 1
ATOM 2538 C CA . LEU A 1 307 ? -9.757 4.909 26.456 1.00 94.19 307 LEU A CA 1
ATOM 2539 C C . LEU A 1 307 ? -10.786 4.976 27.595 1.00 94.19 307 LEU A C 1
ATOM 2541 O O . LEU A 1 307 ? -11.978 4.807 27.337 1.00 94.19 307 LEU A O 1
ATOM 2545 N N . LEU A 1 308 ? -10.354 5.267 28.825 1.00 94.06 308 LEU A N 1
ATOM 2546 C CA . LEU A 1 308 ? -11.251 5.467 29.968 1.00 94.06 308 LEU A CA 1
ATOM 2547 C C . LEU A 1 308 ? -12.127 6.709 29.794 1.00 94.06 308 LEU A C 1
ATOM 2549 O O . LEU A 1 308 ? -13.334 6.636 30.023 1.00 94.06 308 LEU A O 1
ATOM 2553 N N . ASP A 1 309 ? -11.560 7.809 29.294 1.00 94.44 309 ASP A N 1
ATOM 2554 C CA . ASP A 1 309 ? -12.310 9.022 28.939 1.00 94.44 309 ASP A CA 1
ATOM 2555 C C . ASP A 1 309 ? -13.358 8.752 27.844 1.00 94.44 309 ASP A C 1
ATOM 2557 O O . ASP A 1 309 ? -14.388 9.425 27.771 1.00 94.44 309 ASP A O 1
ATOM 2561 N N . ARG A 1 310 ? -13.125 7.737 27.001 1.00 93.94 310 ARG A N 1
ATOM 2562 C CA . ARG A 1 310 ? -14.070 7.240 25.988 1.00 93.94 310 ARG A CA 1
ATOM 2563 C C . ARG A 1 310 ? -15.015 6.149 26.489 1.00 93.94 310 ARG A C 1
ATOM 2565 O O . ARG A 1 310 ? -15.772 5.600 25.691 1.00 93.94 310 ARG A O 1
ATOM 2572 N N . GLY A 1 311 ? -15.025 5.882 27.792 1.00 93.75 311 GLY A N 1
ATOM 2573 C CA . GLY A 1 311 ? -15.974 4.980 28.434 1.00 93.75 311 GLY A CA 1
ATOM 2574 C C . GLY A 1 311 ? -15.618 3.500 28.328 1.00 93.75 311 GLY A C 1
ATOM 2575 O O . GLY A 1 311 ? -16.523 2.678 28.440 1.00 93.75 311 GLY A O 1
ATOM 2576 N N . ALA A 1 312 ? -14.343 3.156 28.112 1.00 94.25 312 ALA A N 1
ATOM 2577 C CA . ALA A 1 312 ? -13.895 1.765 28.166 1.00 94.25 312 ALA A CA 1
ATOM 2578 C C . ALA A 1 312 ? -14.174 1.148 29.544 1.00 94.25 312 ALA A C 1
ATOM 2580 O O . ALA A 1 312 ? -13.878 1.750 30.583 1.00 94.25 312 ALA A O 1
ATOM 2581 N N . ASP A 1 313 ? -14.723 -0.065 29.557 1.00 90.31 313 ASP A N 1
ATOM 2582 C CA . ASP A 1 313 ? -15.114 -0.733 30.793 1.00 90.31 313 ASP A CA 1
ATOM 2583 C C . ASP A 1 313 ? -13.915 -1.378 31.510 1.00 90.31 313 ASP A C 1
ATOM 2585 O O . ASP A 1 313 ? -13.201 -2.231 30.976 1.00 90.31 313 ASP A O 1
ATOM 2589 N N . LEU A 1 314 ? -13.733 -1.013 32.781 1.00 82.81 314 LEU A N 1
ATOM 2590 C CA . LEU A 1 314 ? -12.735 -1.594 33.685 1.00 82.81 314 LEU A CA 1
ATOM 2591 C C . LEU A 1 314 ? -13.278 -2.746 34.538 1.00 82.81 314 LEU A C 1
ATOM 2593 O O . LEU A 1 314 ? -12.496 -3.455 35.170 1.00 82.81 314 LEU A O 1
ATOM 2597 N N . SER A 1 315 ? -14.596 -2.941 34.597 1.00 80.69 315 SER A N 1
ATOM 2598 C CA . SER A 1 315 ? -15.238 -3.829 35.574 1.00 80.69 315 SER A CA 1
ATOM 2599 C C . SER A 1 315 ? -14.843 -5.300 35.415 1.00 80.69 315 SER A C 1
ATOM 2601 O O . SER A 1 315 ? -14.787 -6.043 36.395 1.00 80.69 315 SER A O 1
ATOM 2603 N N . SER A 1 316 ? -14.520 -5.711 34.187 1.00 69.31 316 SER A N 1
ATOM 2604 C CA . SER A 1 316 ? -14.084 -7.068 33.844 1.00 69.31 316 SER A CA 1
ATOM 2605 C C . SER A 1 316 ? -12.571 -7.192 33.629 1.00 69.31 316 SER A C 1
ATOM 2607 O O . SER A 1 316 ? -12.099 -8.214 33.124 1.00 69.31 316 SER A O 1
ATOM 2609 N N . PHE A 1 317 ? -11.793 -6.169 34.004 1.00 71.62 317 PHE A N 1
ATOM 2610 C CA . PHE A 1 317 ? -10.347 -6.171 33.820 1.00 71.62 317 PHE A CA 1
ATOM 2611 C C . PHE A 1 317 ? -9.670 -7.205 34.732 1.00 71.62 317 PHE A C 1
ATOM 2613 O O . PHE A 1 317 ? -9.718 -7.118 35.958 1.00 71.62 317 PHE A O 1
ATOM 2620 N N . VAL A 1 318 ? -8.984 -8.168 34.116 1.00 70.25 318 VAL A N 1
ATOM 2621 C CA . VAL A 1 318 ? -8.109 -9.130 34.794 1.00 70.25 318 VAL A CA 1
ATOM 2622 C C . VAL A 1 318 ? -6.680 -8.852 34.346 1.00 70.25 318 VAL A C 1
ATOM 2624 O O . VAL A 1 318 ? -6.437 -8.672 33.152 1.00 70.25 318 VAL A O 1
ATOM 2627 N N . PHE A 1 319 ? -5.735 -8.816 35.292 1.00 65.25 319 PHE A N 1
ATOM 2628 C CA . PHE A 1 319 ? -4.322 -8.641 34.957 1.00 65.25 319 PHE A CA 1
ATOM 2629 C C . PHE A 1 319 ? -3.865 -9.732 33.971 1.00 65.25 319 PHE A C 1
ATOM 2631 O O . PHE A 1 319 ? -4.138 -10.913 34.209 1.00 65.25 319 PHE A O 1
ATOM 2638 N N . PRO A 1 320 ? -3.166 -9.363 32.883 1.00 61.53 320 PRO A N 1
ATOM 2639 C CA . PRO A 1 320 ? -2.618 -10.333 31.945 1.00 61.53 320 PRO A CA 1
ATOM 2640 C C . PRO A 1 320 ? -1.676 -11.319 32.660 1.00 61.53 320 PRO A C 1
ATOM 2642 O O . PRO A 1 320 ? -0.787 -10.899 33.398 1.00 61.53 320 PRO A O 1
ATOM 2645 N N . THR A 1 321 ? -1.844 -12.629 32.453 1.00 65.38 321 THR A N 1
ATOM 2646 C CA . THR A 1 321 ? -0.875 -13.641 32.928 1.00 65.38 321 THR A CA 1
ATOM 2647 C C . THR A 1 321 ? 0.444 -13.522 32.151 1.00 65.38 321 THR A C 1
ATOM 2649 O O . THR A 1 321 ? 0.407 -13.077 31.010 1.00 65.38 321 THR A O 1
ATOM 2652 N N . GLU A 1 322 ? 1.585 -13.981 32.683 1.00 62.28 322 GLU A N 1
ATOM 2653 C CA . GLU A 1 322 ? 2.931 -13.822 32.073 1.00 62.28 322 GLU A CA 1
ATOM 2654 C C . GLU A 1 322 ? 3.007 -14.097 30.551 1.00 62.28 322 GLU A C 1
ATOM 2656 O O . GLU A 1 322 ? 3.594 -13.304 29.816 1.00 62.28 322 GLU A O 1
ATOM 2661 N N . ASN A 1 323 ? 2.296 -15.114 30.042 1.00 61.16 323 ASN A N 1
ATOM 2662 C CA . ASN A 1 323 ? 2.193 -15.437 28.605 1.00 61.16 323 ASN A CA 1
ATOM 2663 C C . ASN A 1 323 ? 1.696 -14.284 27.696 1.00 61.16 323 ASN A C 1
ATOM 2665 O O . ASN A 1 323 ? 1.777 -14.384 26.470 1.00 61.16 323 ASN A O 1
ATOM 2669 N N . TYR A 1 324 ? 1.133 -13.212 28.262 1.00 56.75 324 TYR A N 1
ATOM 2670 C CA . TYR A 1 324 ? 0.674 -12.028 27.529 1.00 56.75 324 TYR A CA 1
ATOM 2671 C C . TYR A 1 324 ? 1.811 -11.085 27.127 1.00 56.75 324 TYR A C 1
ATOM 2673 O O . TYR A 1 324 ? 1.653 -10.349 26.153 1.00 56.75 324 TYR A O 1
ATOM 2681 N N . PHE A 1 325 ? 2.941 -11.117 27.838 1.00 59.19 325 PHE A N 1
ATOM 2682 C CA . PHE A 1 325 ? 4.087 -10.239 27.585 1.00 59.19 325 PHE A CA 1
ATOM 2683 C C . PHE A 1 325 ? 5.097 -10.847 26.598 1.00 59.19 325 PHE A C 1
ATOM 2685 O O . PHE A 1 325 ? 5.885 -10.122 26.002 1.00 59.19 325 PHE A O 1
ATOM 2692 N N . GLU A 1 326 ? 5.055 -12.164 26.366 1.00 52.44 326 GLU A N 1
ATOM 2693 C CA . GLU A 1 326 ? 6.063 -12.880 25.565 1.00 52.44 326 GLU A CA 1
ATOM 2694 C C . GLU A 1 326 ? 5.811 -12.866 24.043 1.00 52.44 326 GLU A C 1
ATOM 2696 O O . GLU A 1 326 ? 6.662 -13.301 23.272 1.00 52.44 326 GLU A O 1
ATOM 2701 N N . LYS A 1 327 ? 4.659 -12.366 23.568 1.00 52.19 327 LYS A N 1
ATOM 2702 C CA . LYS A 1 327 ? 4.296 -12.384 22.131 1.00 52.19 327 LYS A CA 1
ATOM 2703 C C . LYS A 1 327 ? 4.568 -11.082 21.365 1.00 52.19 327 LYS A C 1
ATOM 2705 O O . LYS A 1 327 ? 4.234 -11.004 20.183 1.00 52.19 327 LYS A O 1
ATOM 2710 N N . THR A 1 328 ? 5.143 -10.060 21.993 1.00 43.56 328 THR A N 1
ATOM 2711 C CA . THR A 1 328 ? 5.451 -8.765 21.347 1.00 43.56 328 THR A CA 1
ATOM 2712 C C . THR A 1 328 ? 6.874 -8.669 20.789 1.00 43.56 328 THR A C 1
ATOM 2714 O O . THR A 1 328 ? 7.195 -7.704 20.102 1.00 43.56 328 THR A O 1
ATOM 2717 N N . SER A 1 329 ? 7.715 -9.680 20.998 1.00 34.41 329 SER A N 1
ATOM 2718 C CA . SER A 1 329 ? 9.110 -9.722 20.553 1.00 34.41 329 SER A CA 1
ATOM 2719 C C . SER A 1 329 ? 9.267 -10.471 19.226 1.00 34.41 329 SER A C 1
ATOM 2721 O O . SER A 1 329 ? 9.792 -11.574 19.192 1.00 34.41 329 SER A O 1
ATOM 2723 N N . ASN A 1 330 ? 8.792 -9.878 18.127 1.00 31.12 330 ASN A N 1
ATOM 2724 C CA . ASN A 1 330 ? 9.250 -10.173 16.760 1.00 31.12 330 ASN A CA 1
ATOM 2725 C C . ASN A 1 330 ? 8.822 -9.026 15.828 1.00 31.12 330 ASN A C 1
ATOM 2727 O O . ASN A 1 330 ? 7.847 -9.152 15.087 1.00 31.12 330 ASN A O 1
ATOM 2731 N N . TYR A 1 331 ? 9.544 -7.907 15.881 1.00 30.47 331 TYR A N 1
ATOM 2732 C CA . TYR A 1 331 ? 9.552 -6.895 14.822 1.00 30.47 331 TYR A CA 1
ATOM 2733 C C . TYR A 1 331 ? 10.991 -6.561 14.447 1.00 30.47 331 TYR A C 1
ATOM 2735 O O . TYR A 1 331 ? 11.799 -6.360 15.381 1.00 30.47 331 TYR A O 1
#

Organism: NCBI:txid86971

InterPro domains:
  IPR002110 Ankyrin repeat [PF12796] (152-225)
  IPR002110 Ankyrin repeat [PF12796] (229-315)
  IPR002110 Ankyrin repeat [PS50088] (175-203)
  IPR002110 Ankyrin repeat [PS50088] (209-246)
  IPR002110 Ankyrin repeat [SM00248] (175-204)
  IPR002110 Ankyrin repeat [SM00248] (209-243)
  IPR002110 Ankyrin repeat [SM00248] (247-276)
  IPR002110 Ankyrin repeat [SM00248] (287-316)
  IPR036770 Ankyrin repeat-containing domain superfamily [G3DSA:1.25.40.20] (95-323)
  IPR036770 Ankyrin repeat-containing domain superfamily [SSF48403] (137-314)
  IPR051637 Ankyrin repeat domain-containing protein 49 [PTHR24180] (146-260)